Protein AF-A0A060PKI6-F1 (afdb_monomer_lite)

Sequence (359 aa):
MKYLYRSRLDTNRFFNRCVFRDRNDLFSDSFHSLATAQETLTFDESFLDKSFKSTIETPFKEIWRAAPEEYCADVLPTRIPTYFGSYESYLDELERTLERVLLRMDPAKKYLMAHSSGSDSRIISGTMARLKRQGKMSFDNVLFHCWCTFEADSFRQIMATNGWTNLSFVDDSQPDVYNIGRLDIPCEGWNPYTYQMDFWGDLDPREYVLVSGAQETYSVPYERWVYASSFFNTRGESIHRMANVFQDVFFPFLTHDMLNITMSMPREWKNIKDSRIGRDKVRTDLVERLGLIHIPVQAASCRFNVSPERRQTMLDAYERGKFKKNYGIQLDEDDLFKVWGGWNSCLWSFAVTVYEPLM

Organism: NCBI:txid758793

Radius of gyration: 21.07 Å; chains: 1; bounding box: 47×44×57 Å

Secondary structure (DSSP, 8-state):
-EEEE--S--TTTB-----EEETT-EEES-HHHHHHT-S---B-GGGGSTT---SSB-SBTTEEEPPHHHHHTTTS-SSPPPP-S-HHHHHHHHHHHHHHHHTTS-TTS-EEEE--SSHHHHHHHHHHHHHHHTTS---TTEEEEE--GGGHHHHHHHHHHHT---EEE--TTSTTTT--S-SSS---SS--GGGG--TTTTS-GGG-EEEE----TTTS-HHHHTT-HHHHTHHHHHHHHHHHHSSEEE-GGGBHHHHHHHHHS-GGGTT-EETTTTEEHHHHHHHHHTT-TTSPPP---------HHHHHHHHHHHHTSHHHHHH-PPP-HHHHTT-TTSHHHHHHHHIIIIIHHH-

pLDDT: mean 87.86, std 10.76, range [49.94, 98.56]

Foldseek 3Di:
DAEQEDFPPDCQFFPQFWWKAFPVRYIYLFQQSVLLPDPDWDADCLLVDQPDDDLWDFRTPGMTTDQCCSPPVVLDDPDFAADDDDPVVLLVLLLVLLLVLVLPDDPVAAAEEAAFLDLQNLLNLLSQLVCCVVVNDPCPSYAYEYLEPQRVVLVVVSCVLSVHDRYYYQYLPDACQQVFLDQADALGTQFFSCLSGPSVGPDQQQRHAYEYRDDDLLADAPVCVSSPSVCSPHPSSSQSSSSVRHVHYDHSCRTSSNCSSSNSYDPVQGPCADPLARGGPSSLVSSVVSVSSPRHRGDDDGNNNHDPVSLVVLVVLQCPFPVCVVPVDDAPSVCSVPVRGGSSSSVSSCRRRRVRVSD

Structure (mmCIF, N/CA/C/O backbone):
data_AF-A0A060PKI6-F1
#
_entry.id   AF-A0A060PKI6-F1
#
loop_
_atom_site.group_PDB
_atom_site.id
_atom_site.type_symbol
_atom_site.label_atom_id
_atom_site.label_alt_id
_atom_site.label_comp_id
_atom_site.label_asym_id
_atom_site.label_entity_id
_atom_site.label_seq_id
_atom_site.pdbx_PDB_ins_code
_atom_site.Cartn_x
_atom_site.Cartn_y
_atom_site.Cartn_z
_atom_site.occupancy
_atom_site.B_iso_or_equiv
_atom_site.auth_seq_id
_atom_site.auth_comp_id
_atom_site.auth_asym_id
_atom_site.auth_atom_id
_atom_site.pdbx_PDB_model_num
ATOM 1 N N . MET A 1 1 ? -15.390 12.064 -19.566 1.00 78.00 1 MET A N 1
ATOM 2 C CA . MET A 1 1 ? -14.109 11.408 -19.232 1.00 78.00 1 MET A CA 1
ATOM 3 C C . MET A 1 1 ? -14.137 9.972 -19.742 1.00 78.00 1 MET A C 1
ATOM 5 O O . MET A 1 1 ? -15.052 9.244 -19.369 1.00 78.00 1 MET A O 1
ATOM 9 N N . LYS A 1 2 ? -13.217 9.587 -20.637 1.00 87.88 2 LYS A N 1
ATOM 10 C CA . LYS A 1 2 ? -13.160 8.237 -21.228 1.00 87.88 2 LYS A CA 1
ATOM 11 C C . LYS A 1 2 ? -12.206 7.366 -20.406 1.00 87.88 2 LYS A C 1
ATOM 13 O O . LYS A 1 2 ? -11.095 7.794 -20.121 1.00 87.88 2 LYS A O 1
ATOM 18 N N . TYR A 1 3 ? -12.641 6.170 -20.021 1.00 88.25 3 TYR A N 1
ATOM 19 C CA . TYR A 1 3 ? -11.831 5.222 -19.251 1.00 88.25 3 TYR A CA 1
ATOM 20 C C . TYR A 1 3 ? -11.626 3.929 -20.024 1.00 88.25 3 TYR A C 1
ATOM 22 O O . TYR A 1 3 ? -12.587 3.388 -20.571 1.00 88.25 3 TYR A O 1
ATOM 30 N N . LEU A 1 4 ? -10.390 3.438 -20.026 1.00 89.31 4 LEU A N 1
ATOM 31 C CA . LEU A 1 4 ? -10.029 2.131 -20.560 1.00 89.31 4 LEU A CA 1
ATOM 32 C C . LEU A 1 4 ? -10.266 1.034 -19.525 1.00 89.31 4 LEU A C 1
ATOM 34 O O . LEU A 1 4 ? -10.975 0.067 -19.786 1.00 89.31 4 LEU A O 1
ATOM 38 N N . TYR A 1 5 ? -9.686 1.212 -18.340 1.00 85.19 5 TYR A N 1
ATOM 39 C CA . TYR A 1 5 ? -9.791 0.273 -17.236 1.00 85.19 5 TYR A CA 1
ATOM 40 C C . TYR A 1 5 ? -10.061 1.028 -15.941 1.00 85.19 5 TYR A C 1
ATOM 42 O O . TYR A 1 5 ? -9.346 1.966 -15.590 1.00 85.19 5 TYR A O 1
ATOM 50 N N . ARG A 1 6 ? -11.090 0.593 -15.218 1.00 82.12 6 ARG A N 1
ATOM 51 C CA . ARG A 1 6 ? -11.313 0.972 -13.825 1.00 82.12 6 ARG A CA 1
ATOM 52 C C . ARG A 1 6 ? -11.202 -0.282 -12.993 1.00 82.12 6 ARG A C 1
ATOM 54 O O . ARG A 1 6 ? -11.871 -1.277 -13.283 1.00 82.12 6 ARG A O 1
ATOM 61 N N . SER A 1 7 ? -10.364 -0.223 -11.971 1.00 73.25 7 SER A N 1
ATOM 62 C CA . SER A 1 7 ? -10.317 -1.274 -10.971 1.00 73.25 7 SER A CA 1
ATOM 63 C C . SER A 1 7 ? -11.699 -1.425 -10.336 1.00 73.25 7 SER A C 1
ATOM 65 O O . SER A 1 7 ? -12.494 -0.485 -10.290 1.00 73.25 7 SER A O 1
ATOM 67 N N . ARG A 1 8 ? -12.005 -2.622 -9.829 1.00 69.06 8 ARG A N 1
ATOM 68 C CA . ARG A 1 8 ? -13.285 -2.900 -9.147 1.00 69.06 8 ARG A CA 1
ATOM 69 C C . ARG A 1 8 ? -13.476 -2.087 -7.861 1.00 69.06 8 ARG A C 1
ATOM 71 O O . ARG A 1 8 ? -14.535 -2.151 -7.245 1.00 69.06 8 ARG A O 1
ATOM 78 N N . LEU A 1 9 ? -12.454 -1.329 -7.475 1.00 65.19 9 LEU A N 1
ATOM 79 C CA . LEU A 1 9 ? -12.469 -0.383 -6.381 1.00 65.19 9 LEU A CA 1
ATOM 80 C C . LEU A 1 9 ? -13.508 0.699 -6.642 1.00 65.19 9 LEU A C 1
ATOM 82 O O . LEU A 1 9 ? -13.372 1.534 -7.535 1.00 65.19 9 LEU A O 1
ATOM 86 N N . ASP A 1 10 ? -14.555 0.681 -5.825 1.00 54.72 10 ASP A N 1
ATOM 87 C CA . ASP A 1 10 ? -15.590 1.699 -5.845 1.00 54.72 10 ASP A CA 1
ATOM 88 C C . ASP A 1 10 ? -15.005 3.026 -5.339 1.00 54.72 10 ASP A C 1
ATOM 90 O O . ASP A 1 10 ? -14.937 3.282 -4.133 1.00 54.72 10 ASP A O 1
ATOM 94 N N . THR A 1 11 ? -14.583 3.889 -6.267 1.00 55.38 11 THR A N 1
ATOM 95 C CA . THR A 1 11 ? -14.067 5.235 -5.964 1.00 55.38 11 THR A CA 1
ATOM 96 C C . THR A 1 11 ? -15.100 6.108 -5.241 1.00 55.38 11 THR A C 1
ATOM 98 O O . THR A 1 11 ? -14.756 7.130 -4.642 1.00 55.38 11 THR A O 1
ATOM 101 N N . ASN A 1 12 ? -16.377 5.704 -5.253 1.00 52.12 12 ASN A N 1
ATOM 102 C CA . ASN A 1 12 ? -17.427 6.355 -4.475 1.00 52.12 12 ASN A CA 1
ATOM 103 C C . ASN A 1 12 ? -17.330 6.030 -2.975 1.00 52.12 12 ASN A C 1
ATOM 105 O O . ASN A 1 12 ? -17.892 6.761 -2.164 1.00 52.12 12 ASN A O 1
ATOM 109 N N . ARG A 1 13 ? -16.631 4.956 -2.577 1.00 54.53 13 ARG A N 1
ATOM 110 C CA . ARG A 1 13 ? -16.485 4.531 -1.168 1.00 54.53 13 ARG A CA 1
ATOM 111 C C . ARG A 1 13 ? -15.163 4.963 -0.540 1.00 54.53 13 ARG A C 1
ATOM 113 O O . ARG A 1 13 ? -15.111 5.187 0.672 1.00 54.53 13 ARG A O 1
ATOM 120 N N . PHE A 1 14 ? -14.105 5.079 -1.334 1.00 65.31 14 PHE A N 1
ATOM 121 C CA . PHE A 1 14 ? -12.798 5.562 -0.893 1.00 65.31 14 PHE A CA 1
ATOM 122 C C . PHE A 1 14 ? -12.042 6.220 -2.043 1.00 65.31 14 PHE A C 1
ATOM 124 O O . PHE A 1 14 ? -12.299 5.977 -3.218 1.00 65.31 14 PHE A O 1
ATOM 131 N N . PHE A 1 15 ? -11.090 7.071 -1.686 1.00 63.12 15 PHE A N 1
ATOM 132 C CA . PHE A 1 15 ? -10.321 7.846 -2.646 1.00 63.12 15 PHE A CA 1
ATOM 133 C C . PHE A 1 15 ? -9.334 6.960 -3.435 1.00 63.12 15 PHE A C 1
ATOM 135 O O . PHE A 1 15 ? -8.415 6.397 -2.832 1.00 63.12 15 PHE A O 1
ATOM 142 N N . ASN A 1 16 ? -9.539 6.850 -4.757 1.00 59.09 16 ASN A N 1
ATOM 143 C CA . ASN A 1 16 ? -8.651 6.200 -5.736 1.00 59.09 16 ASN A CA 1
ATOM 144 C C . ASN A 1 16 ? -7.444 7.110 -6.031 1.00 59.09 16 ASN A C 1
ATOM 146 O O . ASN A 1 16 ? -7.595 8.326 -6.059 1.00 59.09 16 ASN A O 1
ATOM 150 N N . ARG A 1 17 ? -6.241 6.531 -6.134 1.00 65.44 17 ARG A N 1
ATOM 151 C CA . ARG A 1 17 ? -4.966 7.245 -5.927 1.00 65.44 17 ARG A CA 1
ATOM 152 C C . ARG A 1 17 ? -3.960 7.097 -7.040 1.00 65.44 17 ARG A C 1
ATOM 154 O O . ARG A 1 17 ? -2.944 7.779 -6.999 1.00 65.44 17 ARG A O 1
ATOM 161 N N . CYS A 1 18 ? -4.184 6.201 -7.987 1.00 77.81 18 CYS A N 1
ATOM 162 C CA . CYS A 1 18 ? -3.281 6.084 -9.111 1.00 77.81 18 CYS A CA 1
ATOM 163 C C . CYS A 1 18 ? -4.088 5.874 -10.375 1.00 77.81 18 CYS A C 1
ATOM 165 O O . CYS A 1 18 ? -4.529 4.770 -10.678 1.00 77.81 18 CYS A O 1
ATOM 167 N N . VAL A 1 19 ? -4.287 6.975 -11.088 1.00 84.44 19 VAL A N 1
ATOM 168 C CA . VAL A 1 19 ? -4.898 6.965 -12.405 1.00 84.44 19 VAL A CA 1
ATOM 169 C C . VAL A 1 19 ? -3.851 7.461 -13.383 1.00 84.44 19 VAL A C 1
ATOM 171 O O . VAL A 1 19 ? -3.225 8.502 -13.178 1.00 84.44 19 VAL A O 1
ATOM 174 N N . PHE A 1 20 ? -3.656 6.697 -14.440 1.00 89.06 20 PHE A N 1
ATOM 175 C CA . PHE A 1 20 ? -2.821 7.050 -15.571 1.00 89.06 20 PHE A CA 1
ATOM 176 C C . PHE A 1 20 ? -3.685 7.666 -16.658 1.00 89.06 20 PHE A C 1
ATOM 178 O O . PHE A 1 20 ? -4.855 7.305 -16.801 1.00 89.06 20 PHE A O 1
ATOM 185 N N . ARG A 1 21 ? -3.097 8.561 -17.442 1.00 93.00 21 ARG A N 1
ATOM 186 C CA . ARG A 1 21 ? -3.680 9.058 -18.681 1.00 93.00 21 ARG A CA 1
ATOM 187 C C . ARG A 1 21 ? -2.663 9.048 -19.807 1.00 93.00 21 ARG A C 1
ATOM 189 O O . ARG A 1 21 ? -1.459 9.105 -19.555 1.00 93.00 21 ARG A O 1
ATOM 196 N N . ASP A 1 22 ? -3.166 8.944 -21.027 1.00 94.31 22 ASP A N 1
ATOM 197 C CA . ASP A 1 22 ? -2.360 8.981 -22.241 1.00 94.31 22 ASP A CA 1
ATOM 198 C C . ASP A 1 22 ? -2.529 10.295 -23.022 1.00 94.31 22 ASP A C 1
ATOM 200 O O . ASP A 1 22 ? -3.275 11.198 -22.631 1.00 94.31 22 ASP A O 1
ATOM 204 N N . ARG A 1 23 ? -1.858 10.380 -24.177 1.00 91.75 23 ARG A N 1
ATOM 205 C CA . ARG A 1 23 ? -1.939 11.515 -25.119 1.00 91.75 23 ARG A CA 1
ATOM 206 C C . ARG A 1 23 ? -3.317 11.778 -25.712 1.00 91.75 23 ARG A C 1
ATOM 208 O O . ARG A 1 23 ? -3.524 12.862 -26.249 1.00 91.75 23 ARG A O 1
ATOM 215 N N . ASN A 1 24 ? -4.238 10.830 -25.606 1.00 91.25 24 ASN A N 1
ATOM 216 C CA . ASN A 1 24 ? -5.598 10.931 -26.122 1.00 91.25 24 ASN A CA 1
ATOM 217 C C . ASN A 1 24 ? -6.625 11.177 -25.002 1.00 91.25 24 ASN A C 1
ATOM 219 O O . ASN A 1 24 ? -7.824 10.983 -25.224 1.00 91.25 24 ASN A O 1
ATOM 223 N N . ASP A 1 25 ? -6.166 11.564 -23.805 1.00 91.25 25 ASP A N 1
ATOM 224 C CA . ASP A 1 25 ? -6.983 11.738 -22.599 1.00 91.25 25 ASP A CA 1
ATOM 225 C C . ASP A 1 25 ? -7.808 10.483 -22.245 1.00 91.25 25 ASP A C 1
ATOM 227 O O . ASP A 1 25 ? -8.942 10.558 -21.748 1.00 91.25 25 ASP A O 1
ATOM 231 N N . LEU A 1 26 ? -7.248 9.299 -22.507 1.00 93.50 26 LEU A N 1
ATOM 232 C CA . LEU A 1 26 ? -7.786 8.026 -22.046 1.00 93.50 26 LEU A CA 1
ATOM 233 C C . LEU A 1 26 ? -7.219 7.698 -20.665 1.00 93.50 26 LEU A C 1
ATOM 235 O O . LEU A 1 26 ? -6.008 7.613 -20.488 1.00 93.50 26 LEU A O 1
ATOM 239 N N . PHE A 1 27 ? -8.104 7.473 -19.694 1.00 91.75 27 PHE A N 1
ATOM 240 C CA . PHE A 1 27 ? -7.730 7.216 -18.302 1.00 91.75 27 PHE A CA 1
ATOM 241 C C . PHE A 1 27 ? -7.743 5.718 -17.966 1.00 91.75 27 PHE A C 1
ATOM 243 O O . PHE A 1 27 ? -8.570 4.961 -18.485 1.00 91.75 27 PHE A O 1
ATOM 250 N N . SER A 1 28 ? -6.865 5.285 -17.061 1.00 89.94 28 SER A N 1
ATOM 251 C CA . SER A 1 28 ? -6.775 3.893 -16.607 1.00 89.94 28 SER A CA 1
ATOM 252 C C . SER A 1 28 ? -6.232 3.776 -15.183 1.00 89.94 28 SER A C 1
ATOM 254 O O . SER A 1 28 ? -5.264 4.444 -14.838 1.00 89.94 28 SER A O 1
ATOM 256 N N . ASP A 1 29 ? -6.784 2.859 -14.390 1.00 85.38 29 ASP A N 1
ATOM 257 C CA . ASP A 1 29 ? -6.243 2.476 -13.070 1.00 85.38 29 ASP A CA 1
ATOM 258 C C . ASP A 1 29 ? -5.068 1.469 -13.171 1.00 85.38 29 ASP A C 1
ATOM 260 O O . ASP A 1 29 ? -4.484 1.077 -12.164 1.00 85.38 29 ASP A O 1
ATOM 264 N N . SER A 1 30 ? -4.748 0.994 -14.382 1.00 86.44 30 SER A N 1
ATOM 265 C CA . SER A 1 30 ? -3.631 0.080 -14.675 1.00 86.44 30 SER A CA 1
ATOM 266 C C . SER A 1 30 ? -2.729 0.705 -15.732 1.00 86.44 30 SER A C 1
ATOM 268 O O . SER A 1 30 ? -3.195 1.057 -16.825 1.00 86.44 30 SER A O 1
ATOM 270 N N . PHE A 1 31 ? -1.441 0.819 -15.410 1.00 89.12 31 PHE A N 1
ATOM 271 C CA . PHE A 1 31 ? -0.423 1.327 -16.322 1.00 89.12 31 PHE A CA 1
ATOM 272 C C . PHE A 1 31 ? -0.271 0.388 -17.516 1.00 89.12 31 PHE A C 1
ATOM 274 O O . PHE A 1 31 ? -0.315 0.827 -18.662 1.00 89.12 31 PHE A O 1
ATOM 281 N N . HIS A 1 32 ? -0.156 -0.913 -17.254 1.00 89.25 32 HIS A N 1
ATOM 282 C CA . HIS A 1 32 ? 0.061 -1.939 -18.264 1.00 89.25 32 HIS A CA 1
ATOM 283 C C . HIS A 1 32 ? -1.105 -2.025 -19.256 1.00 89.25 32 HIS A C 1
ATOM 285 O O . HIS A 1 32 ? -0.883 -2.124 -20.463 1.00 89.25 32 HIS A O 1
ATOM 291 N N . SER A 1 33 ? -2.349 -1.907 -18.770 1.00 90.06 33 SER A N 1
ATOM 292 C CA . SER A 1 33 ? -3.534 -1.865 -19.641 1.00 90.06 33 SER A CA 1
ATOM 293 C C . SER A 1 33 ? -3.494 -0.661 -20.582 1.00 90.06 33 SER A C 1
ATOM 295 O O . SER A 1 33 ? -3.776 -0.795 -21.770 1.00 90.06 33 SER A O 1
ATOM 297 N N . LEU A 1 34 ? -3.113 0.512 -20.063 1.00 92.81 34 LEU A N 1
ATOM 298 C CA . LEU A 1 34 ? -3.015 1.731 -20.862 1.00 92.81 34 LEU A CA 1
ATOM 299 C C . LEU A 1 34 ? -1.856 1.673 -21.860 1.00 92.81 34 LEU A C 1
ATOM 301 O O . LEU A 1 34 ? -2.033 2.093 -23.000 1.00 92.81 34 LEU A O 1
ATOM 305 N N . ALA A 1 35 ? -0.717 1.106 -21.455 1.00 93.69 35 ALA A N 1
ATOM 306 C CA . ALA A 1 35 ? 0.449 0.894 -22.306 1.00 93.69 35 ALA A CA 1
ATOM 307 C C . ALA A 1 35 ? 0.156 -0.063 -23.463 1.00 93.69 35 ALA A C 1
ATOM 309 O O . ALA A 1 35 ? 0.463 0.259 -24.605 1.00 93.69 35 ALA A O 1
ATOM 310 N N . THR A 1 36 ? -0.538 -1.171 -23.198 1.00 92.88 36 THR A N 1
ATOM 311 C CA . THR A 1 36 ? -0.970 -2.127 -24.235 1.00 92.88 36 THR A CA 1
ATOM 312 C C . THR A 1 36 ? -1.887 -1.482 -25.281 1.00 92.88 36 THR A C 1
ATOM 314 O O . THR A 1 36 ? -1.921 -1.914 -26.430 1.00 92.88 36 THR A O 1
ATOM 317 N N . ALA A 1 37 ? -2.645 -0.452 -24.896 1.00 93.69 37 ALA A N 1
ATOM 318 C CA . ALA A 1 37 ? -3.544 0.261 -25.799 1.00 93.69 37 ALA A CA 1
ATOM 319 C C . ALA A 1 37 ? -2.848 1.338 -26.651 1.00 93.69 37 ALA A C 1
ATOM 321 O O . ALA A 1 37 ? -3.495 1.903 -27.534 1.00 93.69 37 ALA A O 1
ATOM 322 N N . GLN A 1 38 ? -1.572 1.650 -26.398 1.00 94.12 38 GLN A N 1
ATOM 323 C CA . GLN A 1 38 ? -0.845 2.646 -27.184 1.00 94.12 38 GLN A CA 1
ATOM 324 C C . GLN A 1 38 ? -0.365 2.051 -28.511 1.00 94.12 38 GLN A C 1
ATOM 326 O O . GLN A 1 38 ? 0.200 0.962 -28.553 1.00 94.12 38 GLN A O 1
ATOM 331 N N . GLU A 1 39 ? -0.517 2.806 -29.600 1.00 92.00 39 GLU A N 1
ATOM 332 C CA . GLU A 1 39 ? 0.040 2.431 -30.910 1.00 92.00 39 GLU A CA 1
ATOM 333 C C . GLU A 1 39 ? 1.573 2.499 -30.932 1.00 92.00 39 GLU A C 1
ATOM 335 O O . GLU A 1 39 ? 2.233 1.854 -31.743 1.00 92.00 39 GLU A O 1
ATOM 340 N N . THR A 1 40 ? 2.158 3.331 -30.072 1.00 93.38 40 THR A N 1
ATOM 341 C CA . THR A 1 40 ? 3.604 3.510 -29.948 1.00 93.38 40 THR A CA 1
ATOM 342 C C . THR A 1 40 ? 3.946 3.752 -28.488 1.00 93.38 40 THR A C 1
ATOM 344 O O . THR A 1 40 ? 3.277 4.538 -27.824 1.00 93.38 40 THR A O 1
ATOM 347 N N . LEU A 1 41 ? 5.006 3.108 -28.005 1.00 95.62 41 LEU A N 1
ATOM 348 C CA . LEU A 1 41 ? 5.570 3.333 -26.680 1.00 95.62 41 LEU A CA 1
ATOM 349 C C . LEU A 1 41 ? 7.033 3.742 -26.818 1.00 95.62 41 LEU A C 1
ATOM 351 O O . LEU A 1 41 ? 7.836 3.046 -27.441 1.00 95.62 41 LEU A O 1
ATOM 355 N N . THR A 1 42 ? 7.382 4.870 -26.211 1.00 96.06 42 THR A N 1
ATOM 356 C CA . THR A 1 42 ? 8.738 5.409 -26.202 1.00 96.06 42 THR A CA 1
ATOM 357 C C . THR A 1 42 ? 9.246 5.422 -24.775 1.00 96.06 42 THR A C 1
ATOM 359 O O . THR A 1 42 ? 8.748 6.185 -23.946 1.00 96.06 42 THR A O 1
ATOM 362 N N . PHE A 1 43 ? 10.255 4.602 -24.481 1.00 96.25 43 PHE A N 1
ATOM 363 C CA . PHE A 1 43 ? 10.885 4.610 -23.165 1.00 96.25 43 PHE A CA 1
ATOM 364 C C . PHE A 1 43 ? 11.523 5.976 -22.869 1.00 96.25 43 PHE A C 1
ATOM 366 O O . PHE A 1 43 ? 12.179 6.578 -23.727 1.00 96.25 43 PHE A O 1
ATOM 373 N N . ASP A 1 44 ? 11.315 6.473 -21.655 1.00 95.12 44 ASP A N 1
ATOM 374 C CA . ASP A 1 44 ? 11.974 7.667 -21.151 1.00 95.12 44 ASP A CA 1
ATOM 375 C C . ASP A 1 44 ? 13.286 7.309 -20.447 1.00 95.12 44 ASP A C 1
ATOM 377 O O . ASP A 1 44 ? 13.310 6.865 -19.300 1.00 95.12 44 ASP A O 1
ATOM 381 N N . GLU A 1 45 ? 14.401 7.532 -21.143 1.00 95.38 45 GLU A N 1
ATOM 382 C CA . GLU A 1 45 ? 15.747 7.237 -20.641 1.00 95.38 45 GLU A CA 1
ATOM 383 C C . GLU A 1 45 ? 16.130 8.046 -19.394 1.00 95.38 45 GLU A C 1
ATOM 385 O O . GLU A 1 45 ? 17.093 7.685 -18.719 1.00 95.38 45 GLU A O 1
ATOM 390 N N . SER A 1 46 ? 15.366 9.082 -19.023 1.00 93.38 46 SER A N 1
ATOM 391 C CA . SER A 1 46 ? 15.535 9.772 -17.738 1.00 93.38 46 SER A CA 1
ATOM 392 C C . SER A 1 46 ? 15.463 8.804 -16.544 1.00 93.38 46 SER A C 1
ATOM 394 O O . SER A 1 46 ? 16.203 8.966 -15.575 1.00 93.38 46 SER A O 1
ATOM 396 N N . PHE A 1 47 ? 14.670 7.730 -16.643 1.00 92.94 47 PHE A N 1
ATOM 397 C CA . PHE A 1 47 ? 14.555 6.692 -15.611 1.00 92.94 47 PHE A CA 1
ATOM 398 C C . PHE A 1 47 ? 15.830 5.850 -15.443 1.00 92.94 47 PHE A C 1
ATOM 400 O O . PHE A 1 47 ? 15.989 5.165 -14.428 1.00 92.94 47 PHE A O 1
ATOM 407 N N . LEU A 1 48 ? 16.765 5.914 -16.398 1.00 93.56 48 LEU A N 1
ATOM 408 C CA . LEU A 1 48 ? 18.074 5.274 -16.271 1.00 93.56 48 LEU A CA 1
ATOM 409 C C . LEU A 1 48 ? 19.034 6.056 -15.364 1.00 93.56 48 LEU A C 1
ATOM 411 O O . LEU A 1 48 ? 20.028 5.500 -14.894 1.00 93.56 48 LEU A O 1
ATOM 415 N N . ASP A 1 49 ? 18.743 7.325 -15.081 1.00 91.25 49 ASP A N 1
ATOM 416 C CA . ASP A 1 49 ? 19.494 8.112 -14.113 1.00 91.25 49 ASP A CA 1
ATOM 417 C C . ASP A 1 49 ? 19.013 7.793 -12.689 1.00 91.25 49 ASP A C 1
ATOM 419 O O . ASP A 1 49 ? 17.880 8.078 -12.302 1.00 91.25 49 ASP A O 1
ATOM 423 N N . LYS A 1 50 ? 19.906 7.238 -11.861 1.00 88.00 50 LYS A N 1
ATOM 424 C CA . LYS A 1 50 ? 19.629 6.923 -10.447 1.00 88.00 50 LYS A CA 1
ATOM 425 C C . LYS A 1 50 ? 19.247 8.154 -9.613 1.00 88.00 50 LYS A C 1
ATOM 427 O O . LYS A 1 50 ? 18.697 7.999 -8.522 1.00 88.00 50 LYS A O 1
ATOM 432 N N . SER A 1 51 ? 19.578 9.359 -10.077 1.00 86.31 51 SER A N 1
ATOM 433 C CA . SER A 1 51 ? 19.248 10.624 -9.419 1.00 86.31 51 SER A CA 1
ATOM 434 C C . SER A 1 51 ? 17.898 11.208 -9.849 1.00 86.31 51 SER A C 1
ATOM 436 O O . SER A 1 51 ? 17.396 12.123 -9.186 1.00 86.31 51 SER A O 1
ATOM 438 N N . PHE A 1 52 ? 17.292 10.663 -10.909 1.00 82.88 52 PHE A N 1
ATOM 439 C CA . PHE A 1 52 ? 16.020 11.134 -11.434 1.00 82.88 52 PHE A CA 1
ATOM 440 C C . PHE A 1 52 ? 14.887 10.940 -10.423 1.00 82.88 52 PHE A C 1
ATOM 442 O O . PHE A 1 52 ? 14.756 9.907 -9.761 1.00 82.88 52 PHE A O 1
ATOM 449 N N . LYS A 1 53 ? 14.046 11.968 -10.302 1.00 73.00 53 LYS A N 1
ATOM 450 C CA . LYS A 1 53 ? 12.865 11.978 -9.438 1.00 73.00 53 LYS A CA 1
ATOM 451 C C . LYS A 1 53 ? 11.678 12.484 -10.244 1.00 73.00 53 LYS A C 1
ATOM 453 O O . LYS A 1 53 ? 11.509 13.690 -10.380 1.00 73.00 53 LYS A O 1
ATOM 458 N N . SER A 1 54 ? 10.862 11.560 -10.737 1.00 69.00 54 SER A N 1
ATOM 459 C CA . SER A 1 54 ? 9.571 11.880 -11.348 1.00 69.00 54 SER A CA 1
ATOM 460 C C . SER A 1 54 ? 8.477 11.991 -10.284 1.00 69.00 54 SER A C 1
ATOM 462 O O . SER A 1 54 ? 8.428 11.206 -9.326 1.00 69.00 54 SER A O 1
ATOM 464 N N . THR A 1 55 ? 7.576 12.953 -10.470 1.00 67.69 55 THR A N 1
ATOM 465 C CA . THR A 1 55 ? 6.323 13.040 -9.707 1.00 67.69 55 THR A CA 1
ATOM 466 C C . THR A 1 55 ? 5.113 12.657 -10.548 1.00 67.69 55 THR A C 1
ATOM 468 O O . THR A 1 55 ? 4.168 12.098 -9.993 1.00 67.69 55 THR A O 1
ATOM 471 N N . ILE A 1 56 ? 5.147 12.904 -11.858 1.00 76.69 56 ILE A N 1
ATOM 472 C CA . ILE A 1 56 ? 4.014 12.697 -12.772 1.00 76.69 56 ILE A CA 1
ATOM 473 C C . ILE A 1 56 ? 4.371 11.795 -13.953 1.00 76.69 56 ILE A C 1
ATOM 475 O O . ILE A 1 56 ? 3.504 11.117 -14.502 1.00 76.69 56 ILE A O 1
ATOM 479 N N . GLU A 1 57 ? 5.642 11.764 -14.331 1.00 85.56 57 GLU A N 1
ATOM 480 C CA . GLU A 1 57 ? 6.153 11.027 -15.471 1.00 85.56 57 GLU A CA 1
ATOM 481 C C . GLU A 1 57 ? 6.153 9.521 -15.190 1.00 85.56 57 GLU A C 1
ATOM 483 O O . GLU A 1 57 ? 6.342 9.068 -14.054 1.00 85.56 57 GLU A O 1
ATOM 488 N N . THR A 1 58 ? 5.971 8.731 -16.241 1.00 90.44 58 THR A N 1
ATOM 489 C CA . THR A 1 58 ? 6.091 7.271 -16.193 1.00 90.44 58 THR A CA 1
ATOM 490 C C . THR A 1 58 ? 7.185 6.812 -17.159 1.00 90.44 58 THR A C 1
ATOM 492 O O . THR A 1 58 ? 7.644 7.616 -17.970 1.00 90.44 58 THR A O 1
ATOM 495 N N . PRO A 1 59 ? 7.607 5.535 -17.116 1.00 91.94 59 PRO A N 1
ATOM 496 C CA . PRO A 1 59 ? 8.646 5.029 -18.013 1.00 91.94 59 PRO A CA 1
ATOM 497 C C . PRO A 1 59 ? 8.352 5.157 -19.507 1.00 91.94 59 PRO A C 1
ATOM 499 O O . PRO A 1 59 ? 9.282 5.046 -20.297 1.00 91.94 59 PRO A O 1
ATOM 502 N N . PHE A 1 60 ? 7.095 5.364 -19.912 1.00 95.06 60 PHE A N 1
ATOM 503 C CA . PHE A 1 60 ? 6.745 5.635 -21.305 1.00 95.06 60 PHE A CA 1
ATOM 504 C C . PHE A 1 60 ? 6.275 7.079 -21.464 1.00 95.06 60 PHE A C 1
ATOM 506 O O . PHE A 1 60 ? 5.376 7.527 -20.757 1.00 95.06 60 PHE A O 1
ATOM 513 N N . LYS A 1 61 ? 6.842 7.801 -22.438 1.00 94.81 61 LYS A N 1
ATOM 514 C CA . LYS A 1 61 ? 6.566 9.231 -22.696 1.00 94.81 61 LYS A CA 1
ATOM 515 C C . LYS A 1 61 ? 5.127 9.510 -23.131 1.00 94.81 61 LYS A C 1
ATOM 517 O O . LYS A 1 61 ? 4.720 10.664 -23.271 1.00 94.81 61 LYS A O 1
ATOM 522 N N . GLU A 1 62 ? 4.388 8.474 -23.487 1.00 95.62 62 GLU A N 1
ATOM 523 C CA . GLU A 1 62 ? 2.994 8.529 -23.909 1.00 95.62 62 GLU A CA 1
ATOM 524 C C . GLU A 1 62 ? 2.027 8.495 -22.730 1.00 95.62 62 GLU A C 1
ATOM 526 O O . GLU A 1 62 ? 0.865 8.842 -22.913 1.00 95.62 62 GLU A O 1
ATOM 531 N N . ILE A 1 63 ? 2.498 8.101 -21.544 1.00 94.06 63 ILE A N 1
ATOM 532 C CA . ILE A 1 63 ? 1.670 7.877 -20.365 1.00 94.06 63 ILE A CA 1
ATOM 533 C C . ILE A 1 63 ? 2.195 8.718 -19.210 1.00 94.06 63 ILE A C 1
ATOM 535 O O . ILE A 1 63 ? 3.394 8.795 -18.941 1.00 94.06 63 ILE A O 1
ATOM 539 N N . TRP A 1 64 ? 1.285 9.333 -18.477 1.00 90.94 64 TRP A N 1
ATOM 540 C CA . TRP A 1 64 ? 1.619 10.041 -17.254 1.00 90.94 64 TRP A CA 1
ATOM 541 C C . TRP A 1 64 ? 0.522 9.864 -16.220 1.00 90.94 64 TRP A C 1
ATOM 543 O O . TRP A 1 64 ? -0.578 9.383 -16.497 1.00 90.94 64 TRP A O 1
ATOM 553 N N . ARG A 1 65 ? 0.839 10.216 -14.983 1.00 86.44 65 ARG A N 1
ATOM 554 C CA . ARG A 1 65 ? -0.125 10.198 -13.890 1.00 86.44 65 ARG A CA 1
ATOM 555 C C . ARG A 1 65 ? -1.090 11.360 -14.074 1.00 86.44 65 ARG A C 1
ATOM 557 O O . ARG A 1 65 ? -0.669 12.500 -14.266 1.00 86.44 65 ARG A O 1
ATOM 564 N N . ALA A 1 66 ? -2.380 11.067 -14.001 1.00 86.12 66 ALA A N 1
ATOM 565 C CA . ALA A 1 66 ? -3.405 12.089 -13.933 1.00 86.12 66 ALA A CA 1
ATOM 566 C C . ALA A 1 66 ? -3.347 12.774 -12.563 1.00 86.12 66 ALA A C 1
ATOM 568 O O . ALA A 1 66 ? -3.229 12.109 -11.527 1.00 86.12 66 ALA A O 1
ATOM 569 N N . ALA A 1 67 ? -3.456 14.099 -12.547 1.00 80.12 67 ALA A N 1
ATOM 570 C CA . ALA A 1 67 ? -3.652 14.822 -11.304 1.00 80.12 67 ALA A CA 1
ATOM 571 C C . ALA A 1 67 ? -5.048 14.486 -10.738 1.00 80.12 67 ALA A C 1
ATOM 573 O O . ALA A 1 67 ? -5.989 14.291 -11.514 1.00 80.12 67 ALA A O 1
ATOM 574 N N . PRO A 1 68 ? -5.225 14.386 -9.410 1.00 76.31 68 PRO A N 1
ATOM 575 C CA . PRO A 1 68 ? -6.518 14.063 -8.804 1.00 76.31 68 PRO A CA 1
ATOM 576 C C . PRO A 1 68 ? -7.682 14.932 -9.287 1.00 76.31 68 PRO A C 1
ATOM 578 O O . PRO A 1 68 ? -8.773 14.425 -9.552 1.00 76.31 68 PRO A O 1
ATOM 581 N N . GLU A 1 69 ? -7.447 16.220 -9.511 1.00 77.19 69 GLU A N 1
ATOM 582 C CA . GLU A 1 69 ? -8.446 17.158 -10.026 1.00 77.19 69 GLU A CA 1
ATOM 583 C C . GLU A 1 69 ? -8.989 16.748 -11.405 1.00 77.19 69 GLU A C 1
ATOM 585 O O . GLU A 1 69 ? -10.096 17.127 -11.768 1.00 77.19 69 GLU A O 1
ATOM 590 N N . GLU A 1 70 ? -8.253 15.945 -12.173 1.00 80.31 70 GLU A N 1
ATOM 591 C CA . GLU A 1 70 ? -8.664 15.504 -13.508 1.00 80.31 70 GLU A CA 1
ATOM 592 C C . GLU A 1 70 ? -9.696 14.369 -13.465 1.00 80.31 70 GLU A C 1
ATOM 594 O O . GLU A 1 70 ? -10.493 14.237 -14.392 1.00 80.31 70 GLU A O 1
ATOM 599 N N . TYR A 1 71 ? -9.709 13.557 -12.399 1.00 78.38 71 TYR A N 1
ATOM 600 C CA . TYR A 1 71 ? -10.547 12.353 -12.329 1.00 78.38 71 TYR A CA 1
ATOM 601 C C . TYR A 1 71 ? -11.462 12.247 -11.108 1.00 78.38 71 TYR A C 1
ATOM 603 O O . TYR A 1 71 ? -12.336 11.375 -11.072 1.00 78.38 71 TYR A O 1
ATOM 611 N N . CYS A 1 72 ? -11.293 13.112 -10.110 1.00 73.62 72 CYS A N 1
ATOM 612 C CA . CYS A 1 72 ? -12.096 13.088 -8.887 1.00 73.62 72 CYS A CA 1
ATOM 613 C C . CYS A 1 72 ? -12.394 14.483 -8.310 1.00 73.62 72 CYS A C 1
ATOM 615 O O . CYS A 1 72 ? -12.665 14.601 -7.113 1.00 73.62 72 CYS A O 1
ATOM 617 N N . ALA A 1 73 ? -12.415 15.521 -9.160 1.00 69.19 73 ALA A N 1
ATOM 618 C CA . ALA A 1 73 ? -12.765 16.896 -8.778 1.00 69.19 73 ALA A CA 1
ATOM 619 C C . ALA A 1 73 ? -14.068 17.004 -7.970 1.00 69.19 73 ALA A C 1
ATOM 621 O O . ALA A 1 73 ? -14.128 17.769 -7.015 1.00 69.19 73 ALA A O 1
ATOM 622 N N . ASP A 1 74 ? -15.091 16.220 -8.320 1.00 67.00 74 ASP A N 1
ATOM 623 C CA . ASP A 1 74 ? -16.405 16.286 -7.664 1.00 67.00 74 ASP A CA 1
ATOM 624 C C . ASP A 1 74 ? -16.423 15.643 -6.266 1.00 67.00 74 ASP A C 1
ATOM 626 O O . ASP A 1 74 ? -17.332 15.886 -5.473 1.00 67.00 74 ASP A O 1
ATOM 630 N N . VAL A 1 75 ? -15.435 14.796 -5.964 1.00 66.38 75 VAL A N 1
ATOM 631 C CA . VAL A 1 75 ? -15.362 14.014 -4.719 1.00 66.38 75 VAL A CA 1
ATOM 632 C C . VAL A 1 75 ? -14.384 14.646 -3.732 1.00 66.38 75 VAL A C 1
ATOM 634 O O . VAL A 1 75 ? -14.550 14.517 -2.518 1.00 66.38 75 VAL A O 1
ATOM 637 N N . LEU A 1 76 ? -13.362 15.337 -4.237 1.00 64.00 76 LEU A N 1
ATOM 638 C CA . LEU A 1 76 ? -12.377 16.005 -3.407 1.00 64.00 76 LEU A CA 1
ATOM 639 C C . LEU A 1 76 ? -12.848 17.406 -2.999 1.00 64.00 76 LEU A C 1
ATOM 641 O O . LEU A 1 76 ? -13.096 18.252 -3.857 1.00 64.00 76 LEU A O 1
ATOM 645 N N . PRO A 1 77 ? -12.936 17.707 -1.693 1.00 61.66 77 PRO A N 1
ATOM 646 C CA . PRO A 1 77 ? -13.301 19.043 -1.258 1.00 61.66 77 PRO A CA 1
ATOM 647 C C . PRO A 1 77 ? -12.208 20.045 -1.656 1.00 61.66 77 PRO A C 1
ATOM 649 O O . PRO A 1 77 ? -11.058 19.930 -1.236 1.00 61.66 77 PRO A O 1
ATOM 652 N N . THR A 1 78 ? -12.586 21.089 -2.398 1.00 62.56 78 THR A N 1
ATOM 653 C CA . THR A 1 78 ? -11.700 22.217 -2.759 1.00 62.56 78 THR A CA 1
ATOM 654 C C . THR A 1 78 ? -11.165 22.969 -1.539 1.00 62.56 78 THR A C 1
ATOM 656 O O . THR A 1 78 ? -10.134 23.638 -1.609 1.00 62.56 78 THR A O 1
ATOM 659 N N . ARG A 1 79 ? -11.852 22.853 -0.398 1.00 65.81 79 ARG A N 1
ATOM 660 C CA . ARG A 1 79 ? -11.406 23.341 0.903 1.00 65.81 79 ARG A CA 1
ATOM 661 C C . ARG A 1 79 ? -11.785 22.341 1.979 1.00 65.81 79 ARG A C 1
ATOM 663 O O . ARG A 1 79 ? -12.959 22.021 2.148 1.00 65.81 79 ARG A O 1
ATOM 670 N N . ILE A 1 80 ? -10.802 21.913 2.758 1.00 71.06 80 ILE A N 1
ATOM 671 C CA . ILE A 1 80 ? -11.063 21.052 3.907 1.00 71.06 80 ILE A CA 1
ATOM 672 C C . ILE A 1 80 ? -11.519 21.905 5.086 1.00 71.06 80 ILE A C 1
ATOM 674 O O . ILE A 1 80 ? -10.817 22.851 5.458 1.00 71.06 80 ILE A O 1
ATOM 678 N N . PRO A 1 81 ? -12.680 21.600 5.684 1.00 77.44 81 PRO A N 1
ATOM 679 C CA . PRO A 1 81 ? -13.091 22.257 6.912 1.00 77.44 81 PRO A CA 1
ATOM 680 C C . PRO A 1 81 ? -12.120 21.888 8.035 1.00 77.44 81 PRO A C 1
ATOM 682 O O . PRO A 1 81 ? -11.765 20.725 8.191 1.00 77.44 81 PRO A O 1
ATOM 685 N N . THR A 1 82 ? -11.702 22.866 8.835 1.00 85.75 82 THR A N 1
ATOM 686 C CA . THR A 1 82 ? -10.967 22.599 10.078 1.00 85.75 82 THR A CA 1
ATOM 687 C C . THR A 1 82 ? -11.950 22.139 11.154 1.00 85.75 82 THR A C 1
ATOM 689 O O . THR A 1 82 ? -13.049 22.680 11.258 1.00 85.75 82 THR A O 1
ATOM 692 N N . TYR A 1 83 ? -11.572 21.159 11.969 1.00 91.12 83 TYR A N 1
ATOM 693 C CA . TYR A 1 83 ? -12.342 20.743 13.138 1.00 91.12 83 TYR A CA 1
ATOM 694 C C . TYR A 1 83 ? -12.252 21.805 14.250 1.00 91.12 83 TYR A C 1
ATOM 696 O O . TYR A 1 83 ? -11.159 22.259 14.576 1.00 91.12 83 TYR A O 1
ATOM 704 N N . PHE A 1 84 ? -13.386 22.194 14.847 1.00 89.50 84 PHE A N 1
ATOM 705 C CA . PHE A 1 84 ? -13.472 23.301 15.823 1.00 89.50 84 PHE A CA 1
ATOM 706 C C . PHE A 1 84 ? -13.768 22.864 17.275 1.00 89.50 84 PHE A C 1
ATOM 708 O O . PHE A 1 84 ? -14.112 23.696 18.112 1.00 89.50 84 PHE A O 1
ATOM 715 N N . GLY A 1 85 ? -13.659 21.571 17.594 1.00 93.44 85 GLY A N 1
ATOM 716 C CA . GLY A 1 85 ? -13.835 21.052 18.958 1.00 93.44 85 GLY A CA 1
ATOM 717 C C . GLY A 1 85 ? -12.531 20.944 19.759 1.00 93.44 85 GLY A C 1
ATOM 718 O O . GLY A 1 85 ? -11.458 21.333 19.303 1.00 93.44 85 GLY A O 1
ATOM 719 N N . SER A 1 86 ? -12.615 20.374 20.964 1.00 96.69 86 SER A N 1
ATOM 720 C CA . SER A 1 86 ? -11.437 20.032 21.773 1.00 96.69 86 SER A CA 1
ATOM 721 C C . SER A 1 86 ? -10.689 18.822 21.203 1.00 96.69 86 SER A C 1
ATOM 723 O O . SER A 1 86 ? -11.270 18.018 20.470 1.00 96.69 86 SER A O 1
ATOM 725 N N . TYR A 1 87 ? -9.426 18.649 21.601 1.00 96.00 87 TYR A N 1
ATOM 726 C CA . TYR A 1 87 ? -8.619 17.484 21.229 1.00 96.00 87 TYR A CA 1
ATOM 727 C C . TYR A 1 87 ? -9.293 16.152 21.601 1.00 96.00 87 TYR A C 1
ATOM 729 O O . TYR A 1 87 ? -9.421 15.268 20.760 1.00 96.00 87 TYR A O 1
ATOM 737 N N . GLU A 1 88 ? -9.817 16.040 22.824 1.00 97.06 88 GLU A N 1
ATOM 738 C CA . GLU A 1 88 ? -10.528 14.834 23.270 1.00 97.06 88 GLU A CA 1
ATOM 739 C C . GLU A 1 88 ? -11.780 14.561 22.430 1.00 97.06 88 GLU A C 1
ATOM 741 O O . GLU A 1 88 ? -11.985 13.434 21.987 1.00 97.06 88 GLU A O 1
ATOM 746 N N . SER A 1 89 ? -12.567 15.601 22.119 1.00 97.50 89 SER A N 1
ATOM 747 C CA . SER A 1 89 ? -13.748 15.442 21.259 1.00 97.50 89 SER A CA 1
ATOM 748 C C . SER A 1 89 ? -13.383 15.003 19.837 1.00 97.50 89 SER A C 1
ATOM 750 O O . SER A 1 89 ? -14.145 14.289 19.193 1.00 97.50 89 SER A O 1
ATOM 752 N N . TYR A 1 90 ? -12.212 15.413 19.343 1.00 96.19 90 TYR A N 1
ATOM 753 C CA . TYR A 1 90 ? -11.705 14.998 18.039 1.00 96.19 90 TYR A CA 1
ATOM 754 C C . TYR A 1 90 ? -11.313 13.516 18.031 1.00 96.19 90 TYR A C 1
ATOM 756 O O . TYR A 1 90 ? -11.645 12.803 17.083 1.00 96.19 90 TYR A O 1
ATOM 764 N N . LEU A 1 91 ? -10.655 13.034 19.092 1.00 96.81 91 LEU A N 1
ATOM 765 C CA . LEU A 1 91 ? -10.364 11.608 19.254 1.00 96.81 91 LEU A CA 1
ATOM 766 C C . LEU A 1 91 ? -11.657 10.778 19.337 1.00 96.81 91 LEU A C 1
ATOM 768 O O . LEU A 1 91 ? -11.757 9.748 18.670 1.00 96.81 91 LEU A O 1
ATOM 772 N N . ASP A 1 92 ? -12.667 11.253 20.071 1.00 97.38 92 ASP A N 1
ATOM 773 C CA . ASP A 1 92 ? -13.980 10.597 20.151 1.00 97.38 92 ASP A CA 1
ATOM 774 C C . ASP A 1 92 ? -14.666 10.527 18.776 1.00 97.38 92 ASP A C 1
ATOM 776 O O . ASP A 1 92 ? -15.228 9.494 18.399 1.00 97.38 92 ASP A O 1
ATOM 780 N N . GLU A 1 93 ? -14.594 11.603 17.986 1.00 96.81 93 GLU A N 1
ATOM 781 C CA . GLU A 1 93 ? -15.173 11.642 16.642 1.00 96.81 93 GLU A CA 1
ATOM 782 C C . GLU A 1 93 ? -14.440 10.722 15.657 1.00 96.81 93 GLU A C 1
ATOM 784 O O . GLU A 1 93 ? -15.088 10.048 14.847 1.00 96.81 93 GLU A O 1
ATOM 789 N N . LEU A 1 94 ? -13.107 10.654 15.732 1.00 95.69 94 LEU A N 1
ATOM 790 C CA . LEU A 1 94 ? -12.295 9.714 14.955 1.00 95.69 94 LEU A CA 1
ATOM 791 C C . LEU A 1 94 ? -12.701 8.270 15.240 1.00 95.69 94 LEU A C 1
ATOM 793 O O . LEU A 1 94 ? -12.956 7.498 14.316 1.00 95.69 94 LEU A O 1
ATOM 797 N N . GLU A 1 95 ? -12.788 7.920 16.519 1.00 96.94 95 GLU A N 1
ATOM 798 C CA . GLU A 1 95 ? -13.188 6.595 16.972 1.00 96.94 95 GLU A CA 1
ATOM 799 C C . GLU A 1 95 ? -14.602 6.238 16.518 1.00 96.94 95 GLU A C 1
ATOM 801 O O . GLU A 1 95 ? -14.819 5.179 15.929 1.00 96.94 95 GLU A O 1
ATOM 806 N N . ARG A 1 96 ? -15.565 7.142 16.725 1.00 97.44 96 ARG A N 1
ATOM 807 C CA . ARG A 1 96 ? -16.954 6.964 16.284 1.00 97.44 96 ARG A CA 1
ATOM 808 C C . ARG A 1 96 ? -17.052 6.798 14.770 1.00 97.44 96 ARG A C 1
ATOM 810 O O . ARG A 1 96 ? -17.879 6.032 14.272 1.00 97.44 96 ARG A O 1
ATOM 817 N N . THR A 1 97 ? -16.234 7.523 14.016 1.00 96.62 97 THR A N 1
ATOM 818 C CA . THR A 1 97 ? -16.198 7.423 12.553 1.00 96.62 97 THR A CA 1
ATOM 819 C C . THR A 1 97 ? -15.610 6.094 12.104 1.00 96.62 97 THR A C 1
ATOM 821 O O . THR A 1 97 ? -16.224 5.425 11.272 1.00 96.62 97 THR A O 1
ATOM 824 N N . LEU A 1 98 ? -14.509 5.650 12.714 1.00 96.94 98 LEU A N 1
ATOM 825 C CA . LEU A 1 98 ? -13.932 4.340 12.431 1.00 96.94 98 LEU A CA 1
ATOM 826 C C . LEU A 1 98 ? -14.903 3.209 12.787 1.00 96.94 98 LEU A C 1
ATOM 828 O O . LEU A 1 98 ? -15.075 2.292 11.988 1.00 96.94 98 LEU A O 1
ATOM 832 N N . GLU A 1 99 ? -15.591 3.289 13.929 1.00 97.81 99 GLU A N 1
ATOM 833 C CA . GLU A 1 99 ? -16.627 2.320 14.301 1.00 97.81 99 GLU A CA 1
ATOM 834 C C . GLU A 1 99 ? -17.708 2.203 13.222 1.00 97.81 99 GLU A C 1
ATOM 836 O O . GLU A 1 99 ? -18.009 1.100 12.769 1.00 97.81 99 GLU A O 1
ATOM 841 N N . ARG A 1 100 ? -18.259 3.335 12.760 1.00 97.00 100 ARG A N 1
ATOM 842 C CA . ARG A 1 100 ? -19.265 3.355 11.683 1.00 97.00 100 ARG A CA 1
ATOM 843 C C . ARG A 1 100 ? -18.744 2.731 10.394 1.00 97.00 100 ARG A C 1
ATOM 845 O O . ARG A 1 100 ? -19.498 2.045 9.715 1.00 97.00 100 ARG A O 1
ATOM 852 N N . VAL A 1 101 ? -17.482 2.979 10.053 1.00 94.94 101 VAL A N 1
ATOM 853 C CA . VAL A 1 101 ? -16.847 2.427 8.853 1.00 94.94 101 VAL A CA 1
ATOM 854 C C . VAL A 1 101 ? -16.674 0.914 8.963 1.00 94.94 101 VAL A C 1
ATOM 856 O O . VAL A 1 101 ? -17.013 0.202 8.022 1.00 94.94 101 VAL A O 1
ATOM 859 N N . LEU A 1 102 ? -16.213 0.409 10.108 1.00 96.88 102 LEU A N 1
ATOM 860 C CA . LEU A 1 102 ? -16.035 -1.028 10.336 1.00 96.88 102 LEU A CA 1
ATOM 861 C C . LEU A 1 102 ? -17.367 -1.787 10.368 1.00 96.88 102 LEU A C 1
ATOM 863 O O . LEU A 1 102 ? -17.444 -2.899 9.858 1.00 96.88 102 LEU A O 1
ATOM 867 N N . LEU A 1 103 ? -18.438 -1.170 10.874 1.00 97.00 103 LEU A N 1
ATOM 868 C CA . LEU A 1 103 ? -19.785 -1.758 10.875 1.00 97.00 103 LEU A CA 1
ATOM 869 C C . LEU A 1 103 ? -20.411 -1.904 9.474 1.00 97.00 103 LEU A C 1
ATOM 871 O O . LEU A 1 103 ? -21.480 -2.493 9.349 1.00 97.00 103 LEU A O 1
ATOM 875 N N . ARG A 1 104 ? -19.768 -1.389 8.416 1.00 93.12 104 ARG A N 1
ATOM 876 C CA . ARG A 1 104 ? -20.178 -1.621 7.017 1.00 93.12 104 ARG A CA 1
ATOM 877 C C . ARG A 1 104 ? -19.633 -2.923 6.437 1.00 93.12 104 ARG A C 1
ATOM 879 O O . ARG A 1 104 ? -19.979 -3.258 5.305 1.00 93.12 104 ARG A O 1
ATOM 886 N N . MET A 1 105 ? -18.744 -3.611 7.154 1.00 94.50 105 MET A N 1
ATOM 887 C CA . MET A 1 105 ? -18.241 -4.910 6.723 1.00 94.50 105 MET A CA 1
ATOM 888 C C . MET A 1 105 ? -19.404 -5.903 6.616 1.00 94.50 105 MET A C 1
ATOM 890 O O . MET A 1 105 ? -20.320 -5.909 7.433 1.00 94.50 105 MET A O 1
ATOM 894 N N . ASP A 1 106 ? -19.368 -6.732 5.581 1.00 94.69 106 ASP A N 1
ATOM 895 C CA . ASP A 1 106 ? -20.395 -7.720 5.291 1.00 94.69 106 ASP A CA 1
ATOM 896 C C . ASP A 1 106 ? -20.095 -9.007 6.076 1.00 94.69 106 ASP A C 1
ATOM 898 O O . ASP A 1 106 ? -19.080 -9.655 5.807 1.00 94.69 106 ASP A O 1
ATOM 902 N N . PRO A 1 107 ? -20.946 -9.416 7.034 1.00 94.94 107 PRO A N 1
ATOM 903 C CA . PRO A 1 107 ? -20.710 -10.622 7.823 1.00 94.94 107 PRO A CA 1
ATOM 904 C C . PRO A 1 107 ? -20.682 -11.912 6.984 1.00 94.94 107 PRO A C 1
ATOM 906 O O . PRO A 1 107 ? -20.178 -12.923 7.469 1.00 94.94 107 PRO A O 1
ATOM 909 N N . ALA A 1 108 ? -21.186 -11.902 5.743 1.00 95.88 108 ALA A N 1
ATOM 910 C CA . ALA A 1 108 ? -21.160 -13.059 4.848 1.00 95.88 108 ALA A CA 1
ATOM 911 C C . ALA A 1 108 ? -19.829 -13.231 4.089 1.00 95.88 108 ALA A C 1
ATOM 913 O O . ALA A 1 108 ? -19.593 -14.290 3.504 1.00 95.88 108 ALA A O 1
ATOM 914 N N . LYS A 1 109 ? -18.954 -12.216 4.076 1.00 96.44 109 LYS A N 1
ATOM 915 C CA . LYS A 1 109 ? -17.644 -12.279 3.405 1.00 96.44 109 LYS A CA 1
ATOM 916 C C . LYS A 1 109 ? -16.549 -12.762 4.351 1.00 96.44 109 LYS A C 1
ATOM 918 O O . LYS A 1 109 ? -16.637 -12.550 5.557 1.00 96.44 109 LYS A O 1
ATOM 923 N N . LYS A 1 110 ? -15.483 -13.351 3.802 1.00 97.81 110 LYS A N 1
ATOM 924 C CA . LYS A 1 110 ? -14.241 -13.615 4.542 1.00 97.81 110 LYS A CA 1
ATOM 925 C C . LYS A 1 110 ? -13.294 -12.428 4.394 1.00 97.81 110 LYS A C 1
ATOM 927 O O . LYS A 1 110 ? -13.159 -11.871 3.304 1.00 97.81 110 LYS A O 1
ATOM 932 N N . TYR A 1 111 ? -12.610 -12.063 5.472 1.00 97.69 111 TYR A N 1
ATOM 933 C CA . TYR A 1 111 ? -11.648 -10.963 5.473 1.00 97.69 111 TYR A CA 1
ATOM 934 C C . TYR A 1 111 ? -10.266 -11.449 5.885 1.00 97.69 111 TYR A C 1
ATOM 936 O O . TYR A 1 111 ? -10.135 -12.149 6.887 1.00 97.69 111 TYR A O 1
ATOM 944 N N . LEU A 1 112 ? -9.241 -11.038 5.141 1.00 97.62 112 LEU A N 1
ATOM 945 C CA . LEU A 1 112 ? -7.846 -11.191 5.539 1.00 97.62 112 LEU A CA 1
ATOM 946 C C . LEU A 1 112 ? -7.340 -9.826 5.990 1.00 97.62 112 LEU A C 1
ATOM 948 O O . LEU A 1 112 ? -7.130 -8.941 5.163 1.00 97.62 112 LEU A O 1
ATOM 952 N N . MET A 1 113 ? -7.174 -9.621 7.294 1.00 96.50 113 MET A N 1
ATOM 953 C CA . MET A 1 113 ? -6.642 -8.366 7.811 1.00 96.50 113 MET A CA 1
ATOM 954 C C . MET A 1 113 ? -5.124 -8.438 7.922 1.00 96.50 113 MET A C 1
ATOM 956 O O . MET A 1 113 ? -4.599 -9.072 8.836 1.00 96.50 113 MET A O 1
ATOM 960 N N . ALA A 1 114 ? -4.431 -7.723 7.039 1.00 93.75 114 ALA A N 1
ATOM 961 C CA . ALA A 1 114 ? -2.995 -7.529 7.137 1.00 93.75 114 ALA A CA 1
ATOM 962 C C . ALA A 1 114 ? -2.675 -6.690 8.384 1.00 93.75 114 ALA A C 1
ATOM 964 O O . ALA A 1 114 ? -3.135 -5.550 8.535 1.00 93.75 114 ALA A O 1
ATOM 965 N N . HIS A 1 115 ? -1.919 -7.278 9.305 1.00 94.31 115 HIS A N 1
ATOM 966 C CA . HIS A 1 115 ? -1.713 -6.747 10.643 1.00 94.31 115 HIS A CA 1
ATOM 967 C C . HIS A 1 115 ? -0.226 -6.722 10.996 1.00 94.31 115 HIS A C 1
ATOM 969 O O . HIS A 1 115 ? 0.441 -7.752 11.047 1.00 94.31 115 HIS A O 1
ATOM 975 N N . SER A 1 116 ? 0.284 -5.518 11.246 1.00 90.31 116 SER A N 1
ATOM 976 C CA . SER A 1 116 ? 1.627 -5.284 11.770 1.00 90.31 116 SER A CA 1
ATOM 977 C C . SER A 1 116 ? 1.576 -4.865 13.236 1.00 90.31 116 SER A C 1
ATOM 979 O O . SER A 1 116 ? 0.521 -4.524 13.782 1.00 90.31 116 SER A O 1
ATOM 981 N N . SER A 1 117 ? 2.736 -4.776 13.876 1.00 90.75 117 SER A N 1
ATOM 982 C CA . SER A 1 117 ? 2.855 -4.204 15.214 1.00 90.75 117 SER A CA 1
ATOM 983 C C . SER A 1 117 ? 2.660 -2.677 15.235 1.00 90.75 117 SER A C 1
ATOM 985 O O . SER A 1 117 ? 2.740 -2.076 16.306 1.00 90.75 117 SER A O 1
ATOM 987 N N . GLY A 1 118 ? 2.400 -2.027 14.095 1.00 90.56 118 GLY A N 1
ATOM 988 C CA . GLY A 1 118 ? 2.203 -0.581 13.983 1.00 90.56 118 GLY A CA 1
ATOM 989 C C . GLY A 1 118 ? 0.893 -0.056 14.588 1.00 90.56 118 GLY A C 1
ATOM 990 O O . GLY A 1 118 ? -0.007 -0.803 14.961 1.00 90.56 118 GLY A O 1
ATOM 991 N N . SER A 1 119 ? 0.773 1.271 14.677 1.00 92.31 119 SER A N 1
ATOM 992 C CA . SER A 1 119 ? -0.404 1.955 15.234 1.00 92.31 119 SER A CA 1
ATOM 993 C C . SER A 1 119 ? -1.689 1.676 14.459 1.00 92.31 119 SER A C 1
ATOM 995 O O . SER A 1 119 ? -2.740 1.478 15.056 1.00 92.31 119 SER A O 1
ATOM 997 N N . ASP A 1 120 ? -1.621 1.659 13.132 1.00 92.31 120 ASP A N 1
ATOM 998 C CA . ASP A 1 120 ? -2.824 1.744 12.305 1.00 92.31 120 ASP A CA 1
ATOM 999 C C . ASP A 1 120 ? -3.623 0.423 12.354 1.00 92.31 120 ASP A C 1
ATOM 1001 O O . ASP A 1 120 ? -4.830 0.415 12.605 1.00 92.31 120 ASP A O 1
ATOM 1005 N N . SER A 1 121 ? -2.939 -0.720 12.231 1.00 93.75 121 SER A N 1
ATOM 1006 C CA . SER A 1 121 ? -3.514 -2.061 12.420 1.00 93.75 121 SER A CA 1
ATOM 1007 C C . SER A 1 121 ? -3.996 -2.296 13.859 1.00 93.75 121 SER A C 1
ATOM 1009 O O . SER A 1 121 ? -5.056 -2.904 14.061 1.00 93.75 121 SER A O 1
ATOM 1011 N N . ARG A 1 122 ? -3.282 -1.781 14.875 1.00 94.69 122 ARG A N 1
ATOM 1012 C CA . ARG A 1 122 ? -3.730 -1.808 16.284 1.00 94.69 122 ARG A CA 1
ATOM 1013 C C . ARG A 1 122 ? -5.041 -1.063 16.475 1.00 94.69 122 ARG A C 1
ATOM 1015 O O . ARG A 1 122 ? -5.945 -1.605 17.102 1.00 94.69 122 ARG A O 1
ATOM 1022 N N . ILE A 1 123 ? -5.155 0.142 15.920 1.00 96.56 123 ILE A N 1
ATOM 1023 C CA . ILE A 1 123 ? -6.363 0.962 16.044 1.00 96.56 123 ILE A CA 1
ATOM 1024 C C . ILE A 1 123 ? -7.559 0.230 15.428 1.00 96.56 123 ILE A C 1
ATOM 1026 O O . ILE A 1 123 ? -8.602 0.120 16.071 1.00 96.56 123 ILE A O 1
ATOM 1030 N N . ILE A 1 124 ? -7.401 -0.343 14.231 1.00 97.25 124 ILE A N 1
ATOM 1031 C CA . ILE A 1 124 ? -8.472 -1.105 13.569 1.00 97.25 124 ILE A CA 1
ATOM 1032 C C . ILE A 1 124 ? -8.868 -2.337 14.396 1.00 97.25 124 ILE A C 1
ATOM 1034 O O . ILE A 1 124 ? -10.027 -2.467 14.785 1.00 97.25 124 ILE A O 1
ATOM 1038 N N . SER A 1 125 ? -7.915 -3.220 14.705 1.00 97.56 125 SER A N 1
ATOM 1039 C CA . SER A 1 125 ? -8.192 -4.479 15.421 1.00 97.56 125 SER A CA 1
ATOM 1040 C C . SER A 1 125 ? -8.694 -4.269 16.856 1.00 97.56 125 SER A C 1
ATOM 1042 O O . SER A 1 125 ? -9.558 -5.014 17.320 1.00 97.56 125 SER A O 1
ATOM 1044 N N . GLY A 1 126 ? -8.206 -3.240 17.554 1.00 98.00 126 GLY A N 1
ATOM 1045 C CA . GLY A 1 126 ? -8.695 -2.858 18.878 1.00 98.00 126 GLY A CA 1
ATOM 1046 C C . GLY A 1 126 ? -10.106 -2.267 18.831 1.00 98.00 126 GLY A C 1
ATOM 1047 O O . GLY A 1 126 ? -10.938 -2.599 19.678 1.00 98.00 126 GLY A O 1
ATOM 1048 N N . THR A 1 127 ? -10.421 -1.462 17.810 1.00 98.31 127 THR A N 1
ATOM 1049 C CA . THR A 1 127 ? -11.783 -0.939 17.600 1.00 98.31 127 THR A CA 1
ATOM 1050 C C . THR A 1 127 ? -12.761 -2.070 17.275 1.00 98.31 127 THR A C 1
ATOM 1052 O O . THR A 1 127 ? -13.839 -2.126 17.865 1.00 98.31 127 THR A O 1
ATOM 1055 N N . MET A 1 128 ? -12.371 -3.030 16.424 1.00 98.56 128 MET A N 1
ATOM 1056 C CA . MET A 1 128 ? -13.152 -4.254 16.186 1.00 98.56 128 MET A CA 1
ATOM 1057 C C . MET A 1 128 ? -13.414 -5.013 17.497 1.00 98.56 128 MET A C 1
ATOM 1059 O O . MET A 1 128 ? -14.543 -5.422 17.759 1.00 98.56 128 MET A O 1
ATOM 1063 N N . ALA A 1 129 ? -12.405 -5.147 18.365 1.00 98.31 129 ALA A N 1
ATOM 1064 C CA . ALA A 1 129 ? -12.546 -5.861 19.634 1.00 98.31 129 ALA A CA 1
ATOM 1065 C C . ALA A 1 129 ? -13.497 -5.133 20.595 1.00 98.31 129 ALA A C 1
ATOM 1067 O O . ALA A 1 129 ? -14.311 -5.759 21.277 1.00 98.31 129 ALA A O 1
ATOM 1068 N N . ARG A 1 130 ? -13.442 -3.795 20.625 1.00 98.06 130 ARG A N 1
ATOM 1069 C CA . ARG A 1 130 ? -14.393 -2.964 21.373 1.00 98.06 130 ARG A CA 1
ATOM 1070 C C . ARG A 1 130 ? -15.825 -3.154 20.870 1.00 98.06 130 ARG A C 1
ATOM 1072 O O . ARG A 1 130 ? -16.714 -3.389 21.684 1.00 98.06 130 ARG A O 1
ATOM 1079 N N . LEU A 1 131 ? -16.040 -3.108 19.556 1.00 98.50 131 LEU A N 1
ATOM 1080 C CA . LEU A 1 131 ? -17.346 -3.348 18.929 1.00 98.50 131 LEU A CA 1
ATOM 1081 C C . LEU A 1 131 ? -17.879 -4.763 19.217 1.00 98.50 131 LEU A C 1
ATOM 1083 O O . LEU A 1 131 ? -19.069 -4.914 19.505 1.00 98.50 131 LEU A O 1
ATOM 1087 N N . LYS A 1 132 ? -17.000 -5.775 19.218 1.00 98.06 132 LYS A N 1
ATOM 1088 C CA . LYS A 1 132 ? -17.324 -7.156 19.608 1.00 98.06 132 LYS A CA 1
ATOM 1089 C C . LYS A 1 132 ? -17.796 -7.243 21.055 1.00 98.06 132 LYS A C 1
ATOM 1091 O O . LYS A 1 132 ? -18.858 -7.802 21.312 1.00 98.06 132 LYS A O 1
ATOM 1096 N N . ARG A 1 133 ? -17.069 -6.632 21.998 1.00 97.62 133 ARG A N 1
ATOM 1097 C CA . ARG A 1 133 ? -17.472 -6.579 23.420 1.00 97.62 133 ARG A CA 1
ATOM 1098 C C . ARG A 1 133 ? -18.802 -5.854 23.638 1.00 97.62 133 ARG A C 1
ATOM 1100 O O . ARG A 1 133 ? -19.541 -6.207 24.546 1.00 97.62 133 ARG A O 1
ATOM 1107 N N . GLN A 1 134 ? -19.110 -4.864 22.803 1.00 97.81 134 GLN A N 1
ATOM 1108 C CA . GLN A 1 134 ? -20.395 -4.156 22.811 1.00 97.81 134 GLN A CA 1
ATOM 1109 C C . GLN A 1 134 ? -21.537 -4.952 22.149 1.00 97.81 134 GLN A C 1
ATOM 1111 O O . GLN A 1 134 ? -22.668 -4.475 22.138 1.00 97.81 134 GLN A O 1
ATOM 1116 N N . GLY A 1 135 ? -21.262 -6.123 21.562 1.00 97.50 135 GLY A N 1
ATOM 1117 C CA . GLY A 1 135 ? -22.259 -6.939 20.864 1.00 97.50 135 GLY A CA 1
ATOM 1118 C C . GLY A 1 135 ? -22.736 -6.359 19.528 1.00 97.50 135 GLY A C 1
ATOM 1119 O O . GLY A 1 135 ? -23.741 -6.821 18.998 1.00 97.50 135 GLY A O 1
ATOM 1120 N N . LYS A 1 136 ? -22.045 -5.353 18.971 1.00 97.88 136 LYS A N 1
ATOM 1121 C CA . LYS A 1 136 ? -22.456 -4.697 17.716 1.00 97.88 136 LYS A CA 1
ATOM 1122 C C . LYS A 1 136 ? -22.108 -5.517 16.469 1.00 97.88 136 LYS A C 1
ATOM 1124 O O . LYS A 1 136 ? -22.843 -5.465 15.492 1.00 97.88 136 LYS A O 1
ATOM 1129 N N . MET A 1 137 ? -20.984 -6.237 16.488 1.00 97.19 137 MET A N 1
ATOM 1130 C CA . MET A 1 137 ? -20.527 -7.103 15.393 1.00 97.19 137 MET A CA 1
ATOM 1131 C C . MET A 1 137 ? -19.481 -8.098 15.909 1.00 97.19 137 MET A C 1
ATOM 1133 O O . MET A 1 137 ? -18.635 -7.712 16.713 1.00 97.19 137 MET A O 1
ATOM 1137 N N . SER A 1 138 ? -19.521 -9.366 15.475 1.00 96.38 138 SER A N 1
ATOM 1138 C CA . SER A 1 138 ? -18.626 -10.399 16.027 1.00 96.38 138 SER A CA 1
ATOM 1139 C C . SER A 1 138 ? -17.223 -10.410 15.412 1.00 96.38 138 SER A C 1
ATOM 1141 O O . SER A 1 138 ? -16.264 -10.726 16.114 1.00 96.38 138 SER A O 1
ATOM 1143 N N . PHE A 1 139 ? -17.103 -10.044 14.129 1.00 97.75 139 PHE A N 1
ATOM 1144 C CA . PHE A 1 139 ? -15.868 -10.115 13.332 1.00 97.75 139 PHE A CA 1
ATOM 1145 C C . PHE A 1 139 ? -15.215 -11.508 13.293 1.00 97.75 139 PHE A C 1
ATOM 1147 O O . PHE A 1 139 ? -14.025 -11.629 13.012 1.00 97.75 139 PHE A O 1
ATOM 1154 N N . ASP A 1 140 ? -15.971 -12.581 13.544 1.00 96.50 140 ASP A N 1
ATOM 1155 C CA . ASP A 1 140 ? -15.416 -13.945 13.517 1.00 96.50 140 ASP A CA 1
ATOM 1156 C C . ASP A 1 140 ? -15.029 -14.389 12.093 1.00 96.50 140 ASP A C 1
ATOM 1158 O O . ASP A 1 140 ? -14.258 -15.327 11.914 1.00 96.50 140 ASP A O 1
ATOM 1162 N N . ASN A 1 141 ? -15.517 -13.675 11.078 1.00 97.38 141 ASN A N 1
ATOM 1163 C CA . ASN A 1 141 ? -15.152 -13.820 9.672 1.00 97.38 141 ASN A CA 1
ATOM 1164 C C . ASN A 1 141 ? -13.833 -13.113 9.285 1.00 97.38 141 ASN A C 1
ATOM 1166 O O . ASN A 1 141 ? -13.470 -13.111 8.105 1.00 97.38 141 ASN A O 1
ATOM 1170 N N . VAL A 1 142 ? -13.128 -12.501 10.245 1.00 98.31 142 VAL A N 1
ATOM 1171 C CA . VAL A 1 142 ? -11.829 -11.845 10.036 1.00 98.31 142 VAL A CA 1
ATOM 1172 C C . VAL A 1 142 ? -10.694 -12.767 10.482 1.00 98.31 142 VAL A C 1
ATOM 1174 O O . VAL A 1 142 ? -10.612 -13.157 11.647 1.00 98.31 142 VAL A O 1
ATOM 1177 N N . LEU A 1 143 ? -9.791 -13.078 9.553 1.00 98.25 143 LEU A N 1
ATOM 1178 C CA . LEU A 1 143 ? -8.498 -13.700 9.821 1.00 98.25 143 LEU A CA 1
ATOM 1179 C C . LEU A 1 143 ? -7.442 -12.599 9.947 1.00 98.25 143 LEU A C 1
ATOM 1181 O O . LEU A 1 143 ? -7.146 -11.904 8.974 1.00 98.25 143 LEU A O 1
ATOM 1185 N N . PHE A 1 144 ? -6.870 -12.431 11.136 1.00 97.69 144 PHE A N 1
ATOM 1186 C CA . PHE A 1 144 ? -5.771 -11.492 11.354 1.00 97.69 144 PHE A CA 1
ATOM 1187 C C . PHE A 1 144 ? -4.459 -12.140 10.921 1.00 97.69 144 PHE A C 1
ATOM 1189 O O . PHE A 1 144 ? -4.150 -13.258 11.333 1.00 97.69 144 PHE A O 1
ATOM 1196 N N . HIS A 1 145 ? -3.696 -11.446 10.086 1.00 96.12 145 HIS A N 1
ATOM 1197 C CA . HIS A 1 145 ? -2.562 -12.025 9.386 1.00 96.12 145 HIS A CA 1
ATOM 1198 C C . HIS A 1 145 ? -1.314 -11.156 9.516 1.00 96.12 145 HIS A C 1
ATOM 1200 O O . HIS A 1 145 ? -1.298 -10.014 9.054 1.00 96.12 145 HIS A O 1
ATOM 1206 N N . CYS A 1 146 ? -0.266 -11.705 10.126 1.00 93.81 146 CYS A N 1
ATOM 1207 C CA . CYS A 1 146 ? 1.042 -11.061 10.211 1.00 93.81 146 CYS A CA 1
ATOM 1208 C C . CYS A 1 146 ? 1.968 -11.595 9.115 1.00 93.81 146 CYS A C 1
ATOM 1210 O O . CYS A 1 146 ? 2.229 -12.793 9.048 1.00 93.81 146 CYS A O 1
ATOM 1212 N N . TRP A 1 147 ? 2.477 -10.713 8.260 1.00 89.69 147 TRP A N 1
ATOM 1213 C CA . TRP A 1 147 ? 3.219 -11.127 7.069 1.00 89.69 147 TRP A CA 1
ATOM 1214 C C . TRP A 1 147 ? 4.692 -11.473 7.323 1.00 89.69 147 TRP A C 1
ATOM 1216 O O . TRP A 1 147 ? 5.348 -11.893 6.385 1.00 89.69 147 TRP A O 1
ATOM 1226 N N . CYS A 1 148 ? 5.249 -11.270 8.525 1.00 89.31 148 CYS A N 1
ATOM 1227 C CA . CYS A 1 148 ? 6.656 -11.588 8.802 1.00 89.31 148 CYS A CA 1
ATOM 1228 C C . CYS A 1 148 ? 6.924 -11.987 10.256 1.00 89.31 148 CYS A C 1
ATOM 1230 O O . CYS A 1 148 ? 6.204 -11.605 11.184 1.00 89.31 148 CYS A O 1
ATOM 1232 N N . THR A 1 149 ? 8.027 -12.707 10.478 1.00 90.88 149 THR A N 1
ATOM 1233 C CA . THR A 1 149 ? 8.406 -13.185 11.818 1.00 90.88 149 THR A CA 1
ATOM 1234 C C . THR A 1 149 ? 8.904 -12.078 12.748 1.00 90.88 149 THR A C 1
ATOM 1236 O O . THR A 1 149 ? 8.788 -12.207 13.965 1.00 90.88 149 THR A O 1
ATOM 1239 N N . PHE A 1 150 ? 9.413 -10.966 12.206 1.00 90.38 150 PHE A N 1
ATOM 1240 C CA . PHE A 1 150 ? 9.964 -9.857 12.997 1.00 90.38 150 PHE A CA 1
ATOM 1241 C C . PHE A 1 150 ? 8.933 -9.138 13.874 1.00 90.38 150 PHE A C 1
ATOM 1243 O O . PHE A 1 150 ? 9.311 -8.545 14.882 1.00 90.38 150 PHE A O 1
ATOM 1250 N N . GLU A 1 151 ? 7.652 -9.177 13.501 1.00 91.94 151 GLU A N 1
ATOM 1251 C CA . GLU A 1 151 ? 6.560 -8.533 14.245 1.00 91.94 151 GLU A CA 1
ATOM 1252 C C . GLU A 1 151 ? 5.656 -9.535 14.977 1.00 91.94 151 GLU A C 1
ATOM 1254 O O . GLU A 1 151 ? 4.666 -9.141 15.603 1.00 91.94 151 GLU A O 1
ATOM 1259 N N . ALA A 1 152 ? 5.975 -10.831 14.898 1.00 91.50 152 ALA A N 1
ATOM 1260 C CA . ALA A 1 152 ? 5.081 -11.901 15.320 1.00 91.50 152 ALA A CA 1
ATOM 1261 C C . ALA A 1 152 ? 4.779 -11.877 16.826 1.00 91.50 152 ALA A C 1
ATOM 1263 O O . ALA A 1 152 ? 3.661 -12.197 17.229 1.00 91.50 152 ALA A O 1
ATOM 1264 N N . ASP A 1 153 ? 5.736 -11.480 17.665 1.00 94.19 153 ASP A N 1
ATOM 1265 C CA . ASP A 1 153 ? 5.548 -11.461 19.120 1.00 94.19 153 ASP A CA 1
ATOM 1266 C C . ASP A 1 153 ? 4.605 -10.337 19.546 1.00 94.19 153 ASP A C 1
ATOM 1268 O O . ASP A 1 153 ? 3.608 -10.590 20.230 1.00 94.19 153 ASP A O 1
ATOM 1272 N N . SER A 1 154 ? 4.850 -9.111 19.075 1.00 95.06 154 SER A N 1
ATOM 1273 C CA . SER A 1 154 ? 3.941 -7.993 19.322 1.00 95.06 154 SER A CA 1
ATOM 1274 C C . SER A 1 154 ? 2.572 -8.249 18.702 1.00 95.06 154 SER A C 1
ATOM 1276 O O . SER A 1 154 ? 1.560 -7.960 19.339 1.00 95.06 154 SER A O 1
ATOM 1278 N N . PHE A 1 155 ? 2.511 -8.828 17.500 1.00 95.94 155 PHE A N 1
ATOM 1279 C CA . PHE A 1 155 ? 1.255 -9.241 16.877 1.00 95.94 155 PHE A CA 1
ATOM 1280 C C . PHE A 1 155 ? 0.469 -10.197 17.782 1.00 95.94 155 PHE A C 1
ATOM 1282 O O . PHE A 1 155 ? -0.670 -9.893 18.142 1.00 95.94 155 PHE A O 1
ATOM 1289 N N . ARG A 1 156 ? 1.082 -11.302 18.231 1.00 96.38 156 ARG A N 1
ATOM 1290 C CA . ARG A 1 156 ? 0.444 -12.273 19.137 1.00 96.38 156 ARG A CA 1
ATOM 1291 C C . ARG A 1 156 ? -0.037 -11.616 20.426 1.00 96.38 156 ARG A C 1
ATOM 1293 O O . ARG A 1 156 ? -1.156 -11.888 20.855 1.00 96.38 156 ARG A O 1
ATOM 1300 N N . GLN A 1 157 ? 0.759 -10.724 21.014 1.00 97.25 157 GLN A N 1
ATOM 1301 C CA . GLN A 1 157 ? 0.368 -10.006 22.225 1.00 97.25 157 GLN A CA 1
ATOM 1302 C C . GLN A 1 157 ? -0.835 -9.079 21.984 1.00 97.25 157 GLN A C 1
ATOM 1304 O O . GLN A 1 157 ? -1.769 -9.089 22.780 1.00 97.25 157 GLN A O 1
ATOM 1309 N N . ILE A 1 158 ? -0.869 -8.322 20.878 1.00 97.19 158 ILE A N 1
ATOM 1310 C CA . ILE A 1 158 ? -2.014 -7.456 20.521 1.00 97.19 158 ILE A CA 1
ATOM 1311 C C . ILE A 1 158 ? -3.276 -8.300 20.337 1.00 97.19 158 ILE A C 1
ATOM 1313 O O . ILE A 1 158 ? -4.350 -7.930 20.816 1.00 97.19 158 ILE A O 1
ATOM 1317 N N . MET A 1 159 ? -3.152 -9.427 19.638 1.00 97.75 159 MET A N 1
ATOM 1318 C CA . MET A 1 159 ? -4.262 -10.340 19.387 1.00 97.75 159 MET A CA 1
ATOM 1319 C C . MET A 1 159 ? -4.799 -10.943 20.685 1.00 97.75 159 MET A C 1
ATOM 1321 O O . MET A 1 159 ? -6.005 -10.881 20.923 1.00 97.75 159 MET A O 1
ATOM 1325 N N . ALA A 1 160 ? -3.914 -11.426 21.561 1.00 97.56 160 ALA A N 1
ATOM 1326 C CA . ALA A 1 160 ? -4.277 -11.967 22.866 1.00 97.56 160 ALA A CA 1
ATOM 1327 C C . ALA A 1 160 ? -4.958 -10.916 23.759 1.00 97.56 160 ALA A C 1
ATOM 1329 O O . ALA A 1 160 ? -6.028 -11.186 24.303 1.00 97.56 160 ALA A O 1
ATOM 1330 N N . THR A 1 161 ? -4.408 -9.699 23.850 1.00 97.44 161 THR A N 1
ATOM 1331 C CA . THR A 1 161 ? -4.999 -8.592 24.628 1.00 97.44 161 THR A CA 1
ATOM 1332 C C . THR A 1 161 ? -6.404 -8.233 24.141 1.00 97.44 161 THR A C 1
ATOM 1334 O O . THR A 1 161 ? -7.282 -7.911 24.940 1.00 97.44 161 THR A O 1
ATOM 1337 N N . ASN A 1 162 ? -6.647 -8.316 22.833 1.00 96.75 162 ASN A N 1
ATOM 1338 C CA . ASN A 1 162 ? -7.958 -8.047 22.247 1.00 96.75 162 ASN A CA 1
ATOM 1339 C C . ASN A 1 162 ? -8.917 -9.252 22.261 1.00 96.75 162 ASN A C 1
ATOM 1341 O O . ASN A 1 162 ? -10.090 -9.083 21.924 1.00 96.75 162 ASN A O 1
ATOM 1345 N N . GLY A 1 163 ? -8.455 -10.439 22.669 1.00 96.44 163 GLY A N 1
ATOM 1346 C CA . GLY A 1 163 ? -9.256 -11.665 22.703 1.00 96.44 163 GLY A CA 1
ATOM 1347 C C . GLY A 1 163 ? -9.479 -12.313 21.332 1.00 96.44 163 GLY A C 1
ATOM 1348 O O . GLY A 1 163 ? -10.499 -12.972 21.128 1.00 96.44 163 GLY A O 1
ATOM 1349 N N . TRP A 1 164 ? -8.565 -12.111 20.380 1.00 97.62 164 TRP A N 1
ATOM 1350 C CA . TRP A 1 164 ? -8.629 -12.719 19.050 1.00 97.62 164 TRP A CA 1
ATOM 1351 C C . TRP A 1 164 ? -7.943 -14.085 19.011 1.00 97.62 164 TRP A C 1
ATOM 1353 O O . TRP A 1 164 ? -6.826 -14.245 19.496 1.00 97.62 164 TRP A O 1
ATOM 1363 N N . THR A 1 165 ? -8.595 -15.054 18.367 1.00 95.69 165 THR A N 1
ATOM 1364 C CA . THR A 1 165 ? -8.077 -16.421 18.163 1.00 95.69 165 THR A CA 1
ATOM 1365 C C . THR A 1 165 ? -7.868 -16.777 16.690 1.00 95.69 165 THR A C 1
ATOM 1367 O O . THR A 1 165 ? -7.150 -17.724 16.386 1.00 95.69 165 THR A O 1
ATOM 1370 N N . ASN A 1 166 ? -8.471 -16.019 15.770 1.00 95.69 166 ASN A N 1
ATOM 1371 C CA . ASN A 1 166 ? -8.422 -16.270 14.328 1.00 95.69 166 ASN A CA 1
ATOM 1372 C C . ASN A 1 166 ? -7.184 -15.603 13.729 1.00 95.69 166 ASN A C 1
ATOM 1374 O O . ASN A 1 166 ? -7.267 -14.511 13.162 1.00 95.69 166 ASN A O 1
ATOM 1378 N N . LEU A 1 167 ? -6.027 -16.224 13.938 1.00 95.88 167 LEU A N 1
ATOM 1379 C CA . LEU A 1 167 ? -4.723 -15.643 13.638 1.00 95.88 167 LEU A CA 1
ATOM 1380 C C . LEU A 1 167 ? -3.965 -16.513 12.639 1.00 95.88 167 LEU A C 1
ATOM 1382 O O . LEU A 1 167 ? -4.017 -17.738 12.701 1.00 95.88 167 LEU A O 1
ATOM 1386 N N . SER A 1 168 ? -3.199 -15.874 11.771 1.00 94.31 168 SER A N 1
ATOM 1387 C CA . SER A 1 168 ? -2.214 -16.522 10.910 1.00 94.31 168 SER A CA 1
ATOM 1388 C C . SER A 1 168 ? -0.956 -15.666 10.846 1.00 94.31 168 SER A C 1
ATOM 1390 O O . SER A 1 168 ? -0.991 -14.458 11.096 1.00 94.31 168 SER A O 1
ATOM 1392 N N . PHE A 1 169 ? 0.171 -16.298 10.554 1.00 90.75 169 PHE A N 1
ATOM 1393 C CA . PHE A 1 169 ? 1.418 -15.593 10.316 1.00 90.75 169 PHE A CA 1
ATOM 1394 C C . PHE A 1 169 ? 2.225 -16.317 9.247 1.00 90.75 169 PHE A C 1
ATOM 1396 O O . PHE A 1 169 ? 2.145 -17.541 9.138 1.00 90.75 169 PHE A O 1
ATOM 1403 N N . VAL A 1 170 ? 2.996 -15.557 8.480 1.00 89.94 170 VAL A N 1
ATOM 1404 C CA . VAL A 1 170 ? 3.970 -16.098 7.533 1.00 89.94 170 VAL A CA 1
ATOM 1405 C C . VAL A 1 170 ? 5.283 -16.355 8.262 1.00 89.94 170 VAL A C 1
ATOM 1407 O O . VAL A 1 170 ? 5.816 -15.474 8.942 1.00 89.94 170 VAL A O 1
ATOM 1410 N N . ASP A 1 171 ? 5.811 -17.569 8.117 1.00 89.06 171 ASP A N 1
ATOM 1411 C CA . ASP A 1 171 ? 7.183 -17.883 8.504 1.00 89.06 171 ASP A CA 1
ATOM 1412 C C . ASP A 1 171 ? 8.131 -17.549 7.347 1.00 89.06 171 ASP A C 1
ATOM 1414 O O . ASP A 1 171 ? 8.363 -18.357 6.452 1.00 89.06 171 ASP A O 1
ATOM 1418 N N . ASP A 1 172 ? 8.695 -16.343 7.375 1.00 89.75 172 ASP A N 1
ATOM 1419 C CA . ASP A 1 172 ? 9.638 -15.866 6.364 1.00 89.75 172 ASP A CA 1
ATOM 1420 C C . ASP A 1 172 ? 11.076 -16.382 6.565 1.00 89.75 172 ASP A C 1
ATOM 1422 O O . ASP A 1 172 ? 12.019 -15.881 5.956 1.00 89.75 172 ASP A O 1
ATOM 1426 N N . SER A 1 173 ? 11.292 -17.398 7.409 1.00 88.75 173 SER A N 1
ATOM 1427 C CA . SER A 1 173 ? 12.606 -18.043 7.541 1.00 88.75 173 SER A CA 1
ATOM 1428 C C . SER A 1 173 ? 12.983 -18.920 6.344 1.00 88.75 173 SER A C 1
ATOM 1430 O O . SER A 1 173 ? 14.174 -19.115 6.097 1.00 88.75 173 SER A O 1
ATOM 1432 N N . GLN A 1 174 ? 12.000 -19.426 5.599 1.00 88.75 174 GLN A N 1
ATOM 1433 C CA . GLN A 1 174 ? 12.219 -20.316 4.460 1.00 88.75 174 GLN A CA 1
ATOM 1434 C C . GLN A 1 174 ? 12.567 -19.532 3.181 1.00 88.75 174 GLN A C 1
ATOM 1436 O O . GLN A 1 174 ? 12.226 -18.349 3.070 1.00 88.75 174 GLN A O 1
ATOM 1441 N N . PRO A 1 175 ? 13.275 -20.150 2.217 1.00 91.75 175 PRO A N 1
ATOM 1442 C CA . PRO A 1 175 ? 13.550 -19.512 0.937 1.00 91.75 175 PRO A CA 1
ATOM 1443 C C . PRO A 1 175 ? 12.276 -19.301 0.112 1.00 91.75 175 PRO A C 1
ATOM 1445 O O . PRO A 1 175 ? 11.347 -20.101 0.179 1.00 91.75 175 PRO A O 1
ATOM 1448 N N . ASP A 1 176 ? 12.255 -18.224 -0.677 1.00 91.62 176 ASP A N 1
ATOM 1449 C CA . ASP A 1 176 ? 11.212 -17.889 -1.662 1.00 91.62 176 ASP A CA 1
ATOM 1450 C C . ASP A 1 176 ? 9.763 -17.781 -1.135 1.00 91.62 176 ASP A C 1
ATOM 1452 O O . ASP A 1 176 ? 8.823 -17.759 -1.929 1.00 91.62 176 ASP A O 1
ATOM 1456 N N . VAL A 1 177 ? 9.558 -17.635 0.178 1.00 91.44 177 VAL A N 1
ATOM 1457 C CA . VAL A 1 177 ? 8.225 -17.578 0.826 1.00 91.44 177 VAL A CA 1
ATOM 1458 C C . VAL A 1 177 ? 7.297 -16.520 0.228 1.00 91.44 177 VAL A C 1
ATOM 1460 O O . VAL A 1 177 ? 6.098 -16.732 0.101 1.00 91.44 177 VAL A O 1
ATOM 1463 N N . TYR A 1 178 ? 7.856 -15.379 -0.161 1.00 91.44 178 TYR A N 1
ATOM 1464 C CA . TYR A 1 178 ? 7.102 -14.271 -0.742 1.00 91.44 178 TYR A CA 1
ATOM 1465 C C . TYR A 1 178 ? 6.942 -14.362 -2.262 1.00 91.44 178 TYR A C 1
ATOM 1467 O O . TYR A 1 178 ? 6.330 -13.471 -2.848 1.00 91.44 178 TYR A O 1
ATOM 1475 N N . ASN A 1 179 ? 7.529 -15.378 -2.904 1.00 90.75 179 ASN A N 1
ATOM 1476 C CA . ASN A 1 179 ? 7.403 -15.649 -4.335 1.00 90.75 179 ASN A CA 1
ATOM 1477 C C . ASN A 1 179 ? 7.649 -14.411 -5.228 1.00 90.75 179 ASN A C 1
ATOM 1479 O O . ASN A 1 179 ? 6.915 -14.140 -6.174 1.00 90.75 179 ASN A O 1
ATOM 1483 N N . ILE A 1 180 ? 8.675 -13.619 -4.907 1.00 90.75 180 ILE A N 1
ATOM 1484 C CA . ILE A 1 180 ? 9.057 -12.426 -5.679 1.00 90.75 180 ILE A CA 1
ATOM 1485 C C . ILE A 1 180 ? 9.910 -12.797 -6.900 1.00 90.75 180 ILE A C 1
ATOM 1487 O O . ILE A 1 180 ? 10.486 -13.885 -6.965 1.00 90.75 180 ILE A O 1
ATOM 1491 N N . GLY A 1 181 ? 10.036 -11.881 -7.863 1.00 88.31 181 GLY A N 1
ATOM 1492 C CA . GLY A 1 181 ? 10.804 -12.140 -9.086 1.00 88.31 181 GLY A CA 1
ATOM 1493 C C . GLY A 1 181 ? 10.036 -13.003 -10.086 1.00 88.31 181 GLY A C 1
ATOM 1494 O O . GLY A 1 181 ? 10.614 -13.814 -10.813 1.00 88.31 181 GLY A O 1
ATOM 1495 N N . ARG A 1 182 ? 8.711 -12.866 -10.081 1.00 88.50 182 ARG A N 1
ATOM 1496 C CA . ARG A 1 182 ? 7.796 -13.552 -10.990 1.00 88.50 182 ARG A CA 1
ATOM 1497 C C . ARG A 1 182 ? 7.754 -12.848 -12.337 1.00 88.50 182 ARG A C 1
ATOM 1499 O O . ARG A 1 182 ? 7.828 -11.625 -12.405 1.00 88.50 182 ARG A O 1
ATOM 1506 N N . LEU A 1 183 ? 7.605 -13.626 -13.403 1.00 88.06 183 LEU A N 1
ATOM 1507 C CA . LEU A 1 183 ? 7.517 -13.102 -14.770 1.00 88.06 183 LEU A CA 1
ATOM 1508 C C . LEU A 1 183 ? 6.065 -12.903 -15.224 1.00 88.06 183 LEU A C 1
ATOM 1510 O O . LEU A 1 183 ? 5.807 -12.151 -16.154 1.00 88.06 183 LEU A O 1
ATOM 1514 N N . ASP A 1 184 ? 5.120 -13.580 -14.570 1.00 84.81 184 ASP A N 1
ATOM 1515 C CA . ASP A 1 184 ? 3.703 -13.621 -14.939 1.00 84.81 184 ASP A CA 1
ATOM 1516 C C . ASP A 1 184 ? 2.866 -12.490 -14.321 1.00 84.81 184 ASP A C 1
ATOM 1518 O O . ASP A 1 184 ? 1.723 -12.284 -14.724 1.00 84.81 184 ASP A O 1
ATOM 1522 N N . ILE A 1 185 ? 3.419 -11.751 -13.355 1.00 82.88 185 ILE A N 1
ATOM 1523 C CA . ILE A 1 185 ? 2.737 -10.639 -12.685 1.00 82.88 185 ILE A CA 1
ATOM 1524 C C . ILE A 1 185 ? 3.518 -9.344 -12.933 1.00 82.88 185 ILE A C 1
ATOM 1526 O O . ILE A 1 185 ? 4.606 -9.189 -12.378 1.00 82.88 185 ILE A O 1
ATOM 1530 N N . PRO A 1 186 ? 2.984 -8.377 -13.697 1.00 84.50 186 PRO A N 1
ATOM 1531 C CA . PRO A 1 186 ? 3.637 -7.087 -13.867 1.00 84.50 186 PRO A CA 1
ATOM 1532 C C . PRO A 1 186 ? 3.609 -6.282 -12.560 1.00 84.50 186 PRO A C 1
ATOM 1534 O O . PRO A 1 186 ? 2.614 -6.280 -11.831 1.00 84.50 186 PRO A O 1
ATOM 1537 N N . CYS A 1 187 ? 4.685 -5.548 -12.273 1.00 81.50 187 CYS A N 1
ATOM 1538 C CA . CYS A 1 187 ? 4.721 -4.622 -11.131 1.00 81.50 187 CYS A CA 1
ATOM 1539 C C . CYS A 1 187 ? 4.022 -3.283 -11.370 1.00 81.50 187 CYS A C 1
ATOM 1541 O O . CYS A 1 187 ? 3.932 -2.507 -10.421 1.00 81.50 187 CYS A O 1
ATOM 1543 N N . GLU A 1 188 ? 3.521 -3.047 -12.591 1.00 84.12 188 GLU A N 1
ATOM 1544 C CA . GLU A 1 188 ? 2.966 -1.772 -13.071 1.00 84.12 188 GLU A CA 1
ATOM 1545 C C . GLU A 1 188 ? 4.027 -0.642 -13.040 1.00 84.12 188 GLU A C 1
ATOM 1547 O O . GLU A 1 188 ? 4.689 -0.413 -12.036 1.00 84.12 188 GLU A O 1
ATOM 1552 N N . GLY A 1 189 ? 4.259 0.059 -14.155 1.00 86.50 189 GLY A N 1
ATOM 1553 C CA . GLY A 1 189 ? 5.168 1.218 -14.190 1.00 86.50 189 GLY A CA 1
ATOM 1554 C C . GLY A 1 189 ? 6.617 0.950 -13.729 1.00 86.50 189 GLY A C 1
ATOM 1555 O O . GLY A 1 189 ? 7.233 -0.040 -14.117 1.00 86.50 189 GLY A O 1
ATOM 1556 N N . TRP A 1 190 ? 7.179 1.872 -12.931 1.00 89.12 190 TRP A N 1
ATOM 1557 C CA . TRP A 1 190 ? 8.560 1.837 -12.404 1.00 89.12 190 TRP A CA 1
ATOM 1558 C C . TRP A 1 190 ? 8.596 1.477 -10.913 1.00 89.12 190 TRP A C 1
ATOM 1560 O O . TRP A 1 190 ? 9.022 2.268 -10.067 1.00 89.12 190 TRP A O 1
ATOM 1570 N N . ASN A 1 191 ? 8.102 0.291 -10.577 1.00 87.75 191 ASN A N 1
ATOM 1571 C CA . ASN A 1 191 ? 8.043 -0.191 -9.199 1.00 87.75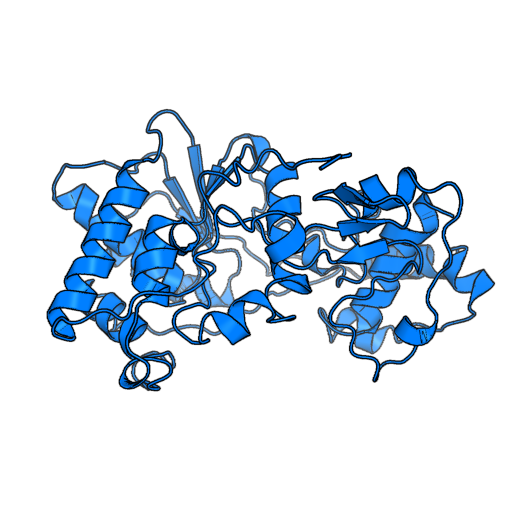 191 ASN A CA 1
ATOM 1572 C C . ASN A 1 191 ? 9.075 -1.293 -8.940 1.00 87.75 191 ASN A C 1
ATOM 1574 O O . ASN A 1 191 ? 9.436 -2.017 -9.864 1.00 87.75 191 ASN A O 1
ATOM 1578 N N . PRO A 1 192 ? 9.547 -1.461 -7.693 1.00 89.81 192 PRO A N 1
ATOM 1579 C CA . PRO A 1 192 ? 10.456 -2.546 -7.352 1.00 89.81 192 PRO A CA 1
ATOM 1580 C C . PRO A 1 192 ? 9.755 -3.906 -7.444 1.00 89.81 192 PRO A C 1
ATOM 1582 O O . PRO A 1 192 ? 8.575 -4.031 -7.106 1.00 89.81 192 PRO A O 1
ATOM 1585 N N . TYR A 1 193 ? 10.493 -4.962 -7.799 1.00 90.00 193 TYR A N 1
ATOM 1586 C CA . TYR A 1 193 ? 9.918 -6.312 -7.919 1.00 90.00 193 TYR A CA 1
ATOM 1587 C C . TYR A 1 193 ? 9.361 -6.855 -6.602 1.00 90.00 193 TYR A C 1
ATOM 1589 O O . TYR A 1 193 ? 8.504 -7.734 -6.598 1.00 90.00 193 TYR A O 1
ATOM 1597 N N . THR A 1 194 ? 9.804 -6.316 -5.466 1.00 88.00 194 THR A N 1
ATOM 1598 C CA . THR A 1 194 ? 9.277 -6.682 -4.146 1.00 88.00 194 THR A CA 1
ATOM 1599 C C . THR A 1 194 ? 7.822 -6.320 -3.955 1.00 88.00 194 THR A C 1
ATOM 1601 O O . THR A 1 194 ? 7.188 -6.813 -3.026 1.00 88.00 194 THR A O 1
ATOM 1604 N N . TYR A 1 195 ? 7.245 -5.532 -4.860 1.00 84.50 195 TYR A N 1
ATOM 1605 C CA . TYR A 1 195 ? 5.811 -5.345 -4.857 1.00 84.50 195 TYR A CA 1
ATOM 1606 C C . TYR A 1 195 ? 5.127 -6.679 -5.094 1.00 84.50 195 TYR A C 1
ATOM 1608 O O . TYR A 1 195 ? 4.162 -6.951 -4.388 1.00 84.50 195 TYR A O 1
ATOM 1616 N N . GLN A 1 196 ? 5.633 -7.565 -5.957 1.00 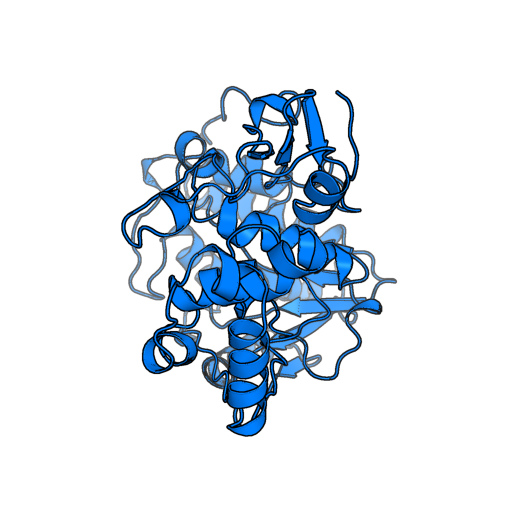86.00 196 GLN A N 1
ATOM 1617 C CA . GLN A 1 196 ? 5.065 -8.898 -6.252 1.00 86.00 196 GLN A CA 1
ATOM 1618 C C . GLN A 1 196 ? 4.905 -9.821 -5.040 1.00 86.00 196 GLN A C 1
ATOM 1620 O O . GLN A 1 196 ? 4.327 -10.882 -5.198 1.00 86.00 196 GLN A O 1
ATOM 1625 N N . MET A 1 197 ? 5.404 -9.431 -3.868 1.00 88.38 197 MET A N 1
ATOM 1626 C CA . MET A 1 197 ? 5.336 -10.197 -2.634 1.00 88.38 197 MET A CA 1
ATOM 1627 C C . MET A 1 197 ? 3.937 -10.763 -2.346 1.00 88.38 197 MET A C 1
ATOM 1629 O O . MET A 1 197 ? 2.994 -10.019 -2.052 1.00 88.38 197 MET A O 1
ATOM 1633 N N . ASP A 1 198 ? 3.867 -12.092 -2.326 1.00 90.38 198 ASP A N 1
ATOM 1634 C CA . ASP A 1 198 ? 2.720 -12.893 -1.907 1.00 90.38 198 ASP A CA 1
ATOM 1635 C C . ASP A 1 198 ? 2.673 -12.940 -0.368 1.00 90.38 198 ASP A C 1
ATOM 1637 O O . ASP A 1 198 ? 2.935 -13.955 0.275 1.00 90.38 198 ASP A O 1
ATOM 1641 N N . PHE A 1 199 ? 2.380 -11.799 0.264 1.00 89.12 199 PHE A N 1
ATOM 1642 C CA . PHE A 1 199 ? 2.442 -11.678 1.728 1.00 89.12 199 PHE A CA 1
ATOM 1643 C C . PHE A 1 199 ? 1.404 -12.525 2.469 1.00 89.12 199 PHE A C 1
ATOM 1645 O O . PHE A 1 199 ? 1.493 -12.623 3.683 1.00 89.12 199 PHE A O 1
ATOM 1652 N N . TRP A 1 200 ? 0.410 -13.075 1.769 1.00 91.12 200 TRP A N 1
ATOM 1653 C CA . TRP A 1 200 ? -0.659 -13.912 2.322 1.00 91.12 200 TRP A CA 1
ATOM 1654 C C . TRP A 1 200 ? -0.263 -15.393 2.463 1.00 91.12 200 TRP A C 1
ATOM 1656 O O . TRP A 1 200 ? -1.048 -16.176 3.002 1.00 91.12 200 TRP A O 1
ATOM 1666 N N . GLY A 1 201 ? 0.935 -15.782 2.006 1.00 87.19 201 GLY A N 1
ATOM 1667 C CA . GLY A 1 201 ? 1.441 -17.155 2.086 1.00 87.19 201 GLY A CA 1
ATOM 1668 C C . GLY A 1 201 ? 0.570 -18.150 1.314 1.00 87.19 201 GLY A C 1
ATOM 1669 O O . GLY A 1 201 ? 0.157 -17.879 0.190 1.00 87.19 201 GLY A O 1
ATOM 1670 N N . ASP A 1 202 ? 0.251 -19.285 1.939 1.00 88.75 202 ASP A N 1
ATOM 1671 C CA . ASP A 1 202 ? -0.502 -20.390 1.316 1.00 88.75 202 ASP A CA 1
ATOM 1672 C C . ASP A 1 202 ? -2.023 -20.157 1.222 1.00 88.75 202 ASP A C 1
ATOM 1674 O O . ASP A 1 202 ? -2.771 -21.030 0.775 1.00 88.75 202 ASP A O 1
ATOM 1678 N N . LEU A 1 203 ? -2.519 -19.003 1.676 1.00 92.88 203 LEU A N 1
ATOM 1679 C CA . LEU A 1 203 ? -3.936 -18.659 1.569 1.00 92.88 203 LEU A CA 1
ATOM 1680 C C . LEU A 1 203 ? -4.305 -18.389 0.102 1.00 92.88 203 LEU A C 1
ATOM 1682 O O . LEU A 1 203 ? -3.534 -17.763 -0.616 1.00 92.88 203 LEU A O 1
ATOM 1686 N N . ASP A 1 204 ? -5.507 -18.776 -0.342 1.00 93.94 204 ASP A N 1
ATOM 1687 C CA . ASP A 1 204 ? -6.022 -18.306 -1.637 1.00 93.94 204 ASP A CA 1
ATOM 1688 C C . ASP A 1 204 ? -6.596 -16.889 -1.474 1.00 93.94 204 ASP A C 1
ATOM 1690 O O . ASP A 1 204 ? -7.685 -16.736 -0.909 1.00 93.94 204 ASP A O 1
ATOM 1694 N N . PRO A 1 205 ? -5.918 -15.829 -1.958 1.00 92.69 205 PRO A N 1
ATOM 1695 C CA . PRO A 1 205 ? -6.363 -14.454 -1.747 1.00 92.69 205 PRO A CA 1
ATOM 1696 C C . PRO A 1 205 ? -7.718 -14.169 -2.411 1.00 92.69 205 PRO A C 1
ATOM 1698 O O . PRO A 1 205 ? -8.437 -13.266 -1.979 1.00 92.69 205 PRO A O 1
ATOM 1701 N N . ARG A 1 206 ? -8.121 -14.965 -3.411 1.00 93.69 206 ARG A N 1
ATOM 1702 C CA . ARG A 1 206 ? -9.405 -14.818 -4.116 1.00 93.69 206 ARG A CA 1
ATOM 1703 C C . ARG A 1 206 ? -10.618 -15.135 -3.244 1.00 93.69 206 ARG A C 1
ATOM 1705 O O . ARG A 1 206 ? -11.726 -14.734 -3.598 1.00 93.69 206 ARG A O 1
ATOM 1712 N N . GLU A 1 207 ? -10.428 -15.813 -2.114 1.00 95.75 207 GLU A N 1
ATOM 1713 C CA . GLU A 1 207 ? -11.493 -16.057 -1.136 1.00 95.75 207 GLU A CA 1
ATOM 1714 C C . GLU A 1 207 ? -11.714 -14.893 -0.161 1.00 95.75 207 GLU A C 1
ATOM 1716 O O . GLU A 1 207 ? -12.708 -14.895 0.569 1.00 95.75 207 GLU A O 1
ATOM 1721 N N . TYR A 1 208 ? -10.796 -13.925 -0.109 1.00 96.38 208 TYR A N 1
ATOM 1722 C CA . TYR A 1 208 ? -10.767 -12.910 0.938 1.00 96.38 208 TYR A CA 1
ATOM 1723 C C . TYR A 1 208 ? -10.939 -11.499 0.390 1.00 96.38 208 TYR A C 1
ATOM 1725 O O . TYR A 1 208 ? -10.410 -11.132 -0.659 1.00 96.38 208 TYR A O 1
ATOM 1733 N N . VAL A 1 209 ? -11.600 -10.662 1.184 1.00 94.44 209 VAL A N 1
ATOM 1734 C CA . VAL A 1 209 ? -11.445 -9.211 1.107 1.00 94.44 209 VAL A CA 1
ATOM 1735 C C . VAL A 1 209 ? -10.235 -8.806 1.945 1.00 94.44 209 VAL A C 1
ATOM 1737 O O . VAL A 1 209 ? -10.206 -9.051 3.156 1.00 94.44 209 VAL A O 1
ATOM 1740 N N . LEU A 1 210 ? -9.239 -8.169 1.331 1.00 93.31 210 LEU A N 1
ATOM 1741 C CA . LEU A 1 210 ? -8.070 -7.668 2.056 1.00 93.31 210 LEU A CA 1
ATOM 1742 C C . LEU A 1 210 ? -8.457 -6.465 2.920 1.00 93.31 210 LEU A C 1
ATOM 1744 O O . LEU A 1 210 ? -8.985 -5.487 2.401 1.00 93.31 210 LEU A O 1
ATOM 1748 N N . VAL A 1 211 ? -8.129 -6.484 4.211 1.00 93.31 211 VAL A N 1
ATOM 1749 C CA . VAL A 1 211 ? -8.246 -5.323 5.104 1.00 93.31 211 VAL A CA 1
ATOM 1750 C C . VAL A 1 211 ? -6.858 -4.836 5.491 1.00 93.31 211 VAL A C 1
ATOM 1752 O O . VAL A 1 211 ? -6.046 -5.617 5.979 1.00 93.31 211 VAL A O 1
ATOM 1755 N N . SER A 1 212 ? -6.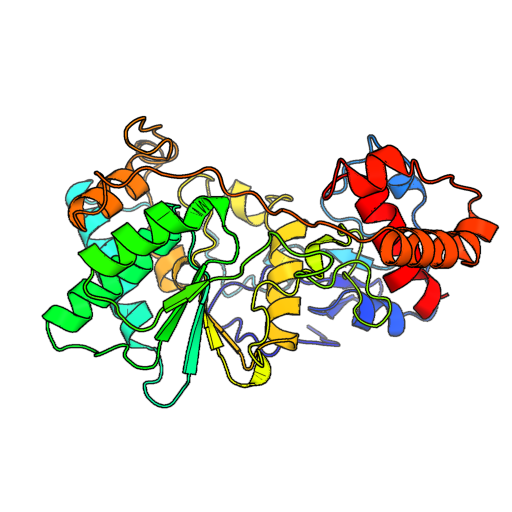568 -3.546 5.313 1.00 89.44 212 SER A N 1
ATOM 1756 C CA . SER A 1 212 ? -5.267 -2.981 5.693 1.00 89.44 212 SER A CA 1
ATOM 1757 C C . SER A 1 212 ? -5.379 -1.570 6.264 1.00 89.44 212 SER A C 1
ATOM 1759 O O . SER A 1 212 ? -6.211 -0.760 5.853 1.00 89.44 212 SER A O 1
ATOM 1761 N N . GLY A 1 213 ? -4.515 -1.281 7.239 1.00 81.62 213 GLY A N 1
ATOM 1762 C CA . GLY A 1 213 ? -4.467 -0.011 7.960 1.00 81.62 213 GLY A CA 1
ATOM 1763 C C . GLY A 1 213 ? -3.670 1.098 7.281 1.00 81.62 213 GLY A C 1
ATOM 1764 O O . GLY A 1 213 ? -3.395 2.090 7.939 1.00 81.62 213 GLY A O 1
ATOM 1765 N N . ALA A 1 214 ? -3.275 0.961 6.014 1.00 74.56 214 ALA A N 1
ATOM 1766 C CA . ALA A 1 214 ? -2.448 1.960 5.335 1.00 74.56 214 ALA A CA 1
ATOM 1767 C C . ALA A 1 214 ? -3.030 3.386 5.467 1.00 74.56 214 ALA A C 1
ATOM 1769 O O . ALA A 1 214 ? -4.076 3.675 4.886 1.00 74.56 214 ALA A O 1
ATOM 1770 N N . GLN A 1 215 ? -2.350 4.275 6.209 1.00 70.19 215 GLN A N 1
ATOM 1771 C CA . GLN A 1 215 ? -2.762 5.671 6.373 1.00 70.19 215 GLN A CA 1
ATOM 1772 C C . GLN A 1 215 ? -1.585 6.650 6.507 1.00 70.19 215 GLN A C 1
ATOM 1774 O O . GLN A 1 215 ? -0.576 6.351 7.140 1.00 70.19 215 GLN A O 1
ATOM 1779 N N . GLU A 1 216 ? -1.739 7.852 5.941 1.00 64.19 216 GLU A N 1
ATOM 1780 C CA . GLU A 1 216 ? -0.743 8.939 5.988 1.00 64.19 216 GLU A CA 1
ATOM 1781 C C . GLU A 1 216 ? -1.320 10.336 6.295 1.00 64.19 216 GLU A C 1
ATOM 1783 O O . GLU A 1 216 ? -0.559 11.255 6.609 1.00 64.19 216 GLU A O 1
ATOM 1788 N N . THR A 1 217 ? -2.645 10.526 6.298 1.00 63.94 217 THR A N 1
ATOM 1789 C CA . THR A 1 217 ? -3.254 11.855 6.540 1.00 63.94 217 THR A CA 1
ATOM 1790 C C . THR A 1 217 ? -3.040 12.397 7.960 1.00 63.94 217 THR A C 1
ATOM 1792 O O . THR A 1 217 ? -3.175 13.602 8.181 1.00 63.94 217 THR A O 1
ATOM 1795 N N . TYR A 1 218 ? -2.641 11.552 8.920 1.00 70.31 218 TYR A N 1
ATOM 1796 C CA . TYR A 1 218 ? -2.257 12.001 10.265 1.00 70.31 218 TYR A CA 1
ATOM 1797 C C . TYR A 1 218 ? -0.969 12.840 10.269 1.00 70.31 218 TYR A C 1
ATOM 1799 O O . TYR A 1 218 ? -0.743 13.643 11.178 1.00 70.31 218 TYR A O 1
ATOM 1807 N N . SER A 1 219 ? -0.122 12.662 9.250 1.00 67.31 219 SER A N 1
ATOM 1808 C CA . SER A 1 219 ? 1.231 13.222 9.208 1.00 67.31 219 SER A CA 1
ATOM 1809 C C . SER A 1 219 ? 1.461 14.211 8.063 1.00 67.31 219 SER A C 1
ATOM 1811 O O . SER A 1 219 ? 2.459 14.926 8.039 1.00 67.31 219 SER A O 1
ATOM 1813 N N . VAL A 1 220 ? 0.551 14.313 7.097 1.00 69.44 220 VAL A N 1
ATOM 1814 C CA . VAL A 1 220 ? 0.733 15.210 5.948 1.00 69.44 220 VAL A CA 1
ATOM 1815 C C . VAL A 1 220 ? -0.524 16.069 5.770 1.00 69.44 220 VAL A C 1
ATOM 1817 O O . VAL A 1 220 ? -1.631 15.528 5.761 1.00 69.44 220 VAL A O 1
ATOM 1820 N N . PRO A 1 221 ? -0.406 17.411 5.665 1.00 67.50 221 PRO A N 1
ATOM 1821 C CA . PRO A 1 221 ? -1.523 18.259 5.253 1.00 67.50 221 PRO A CA 1
ATOM 1822 C C . PRO A 1 221 ? -2.082 17.773 3.920 1.00 67.50 221 PRO A C 1
ATOM 1824 O O . PRO A 1 221 ? -1.314 17.340 3.065 1.00 67.50 221 PRO A O 1
ATOM 1827 N N . TYR A 1 222 ? -3.393 17.854 3.729 1.00 66.19 222 TYR A N 1
ATOM 1828 C CA . TYR A 1 222 ? -4.038 17.292 2.548 1.00 66.19 222 TYR A CA 1
ATOM 1829 C C . TYR A 1 222 ? -3.459 17.814 1.237 1.00 66.19 222 TYR A C 1
ATOM 1831 O O . TYR A 1 222 ? -3.198 17.029 0.336 1.00 66.19 222 TYR A O 1
ATOM 1839 N N . GLU A 1 223 ? -3.179 19.113 1.172 1.00 65.00 223 GLU A N 1
ATOM 1840 C CA . GLU A 1 223 ? -2.667 19.794 -0.015 1.00 65.00 223 GLU A CA 1
ATOM 1841 C C . GLU A 1 223 ? -1.274 19.292 -0.409 1.00 65.00 223 GLU A C 1
ATOM 1843 O O . GLU A 1 223 ? -0.851 19.455 -1.543 1.00 65.00 223 GLU A O 1
ATOM 1848 N N . ARG A 1 224 ? -0.540 18.686 0.530 1.00 68.88 224 ARG A N 1
ATOM 1849 C CA . ARG A 1 224 ? 0.724 17.992 0.255 1.00 68.88 224 ARG A CA 1
ATOM 1850 C C . ARG A 1 224 ? 0.522 16.496 0.079 1.00 68.88 224 ARG A C 1
ATOM 1852 O O . ARG A 1 224 ? 1.252 15.880 -0.682 1.00 68.88 224 ARG A O 1
ATOM 1859 N N . TRP A 1 225 ? -0.439 15.924 0.797 1.00 69.19 225 TRP A N 1
ATOM 1860 C CA . TRP A 1 225 ? -0.761 14.507 0.758 1.00 69.19 225 TRP A CA 1
ATOM 1861 C C . TRP A 1 225 ? -1.277 14.107 -0.619 1.00 69.19 225 TRP A C 1
ATOM 1863 O O . TRP A 1 225 ? -0.756 13.145 -1.158 1.00 69.19 225 TRP A O 1
ATOM 1873 N N . VAL A 1 226 ? -2.193 14.878 -1.219 1.00 62.81 226 VAL A N 1
ATOM 1874 C CA . VAL A 1 226 ? -2.797 14.611 -2.540 1.00 62.81 226 VAL A CA 1
ATOM 1875 C C . VAL A 1 226 ? -1.781 14.592 -3.696 1.00 62.81 226 VAL A C 1
ATOM 1877 O O . VAL A 1 226 ? -2.039 13.997 -4.735 1.00 62.81 226 VAL A O 1
ATOM 1880 N N . TYR A 1 227 ? -0.596 15.173 -3.485 1.00 62.66 227 TYR A N 1
ATOM 1881 C CA . TYR A 1 227 ? 0.526 15.149 -4.430 1.00 62.66 227 TYR A CA 1
ATOM 1882 C C . TYR A 1 227 ? 1.762 14.419 -3.874 1.00 62.66 227 TYR A C 1
ATOM 1884 O O . TYR A 1 227 ? 2.858 14.533 -4.427 1.00 62.66 227 TYR A O 1
ATOM 1892 N N . ALA A 1 228 ? 1.634 13.694 -2.756 1.00 62.00 228 ALA A N 1
ATOM 1893 C CA . ALA A 1 228 ? 2.758 13.002 -2.135 1.00 62.00 228 ALA A CA 1
ATOM 1894 C C . ALA A 1 228 ? 3.154 11.775 -2.970 1.00 62.00 228 ALA A C 1
ATOM 1896 O O . ALA A 1 228 ? 2.476 10.744 -2.962 1.00 62.00 228 ALA A O 1
ATOM 1897 N N . SER A 1 229 ? 4.295 11.867 -3.654 1.00 55.00 229 SER A N 1
ATOM 1898 C CA . SER A 1 229 ? 4.803 10.822 -4.553 1.00 55.00 229 SER A CA 1
ATOM 1899 C C . SER A 1 229 ? 4.982 9.461 -3.872 1.00 55.00 229 SER A C 1
ATOM 1901 O O . SER A 1 229 ? 4.606 8.445 -4.448 1.00 55.00 229 SER A O 1
ATOM 1903 N N . SER A 1 230 ? 5.452 9.414 -2.618 1.00 54.22 230 SER A N 1
ATOM 1904 C CA . SER A 1 230 ? 5.609 8.168 -1.838 1.00 54.22 230 SER A CA 1
ATOM 1905 C C . SER A 1 230 ? 4.300 7.393 -1.634 1.00 54.22 230 SER A C 1
ATOM 1907 O O . SER A 1 230 ? 4.310 6.205 -1.299 1.00 54.22 230 SER A O 1
ATOM 1909 N N . PHE A 1 231 ? 3.166 8.058 -1.828 1.00 50.97 231 PHE A N 1
ATOM 1910 C CA . PHE A 1 231 ? 1.845 7.531 -1.539 1.00 50.97 231 PHE A CA 1
ATOM 1911 C C . PHE A 1 231 ? 1.012 7.299 -2.799 1.00 50.97 231 PHE A C 1
ATOM 1913 O O . PHE A 1 231 ? 0.367 6.259 -2.924 1.00 50.97 231 PHE A O 1
ATOM 1920 N N . PHE A 1 232 ? 1.064 8.224 -3.755 1.00 49.94 232 PHE A N 1
ATOM 1921 C CA . PHE A 1 232 ? 0.338 8.120 -5.022 1.00 49.94 232 PHE A CA 1
ATOM 1922 C C . PHE A 1 232 ? 1.045 7.201 -6.022 1.00 49.94 232 PHE A C 1
ATOM 1924 O O . PHE A 1 232 ? 0.373 6.494 -6.773 1.00 49.94 232 PHE A O 1
ATOM 1931 N N . ASN A 1 233 ? 2.381 7.133 -5.969 1.00 54.09 233 ASN A N 1
ATOM 1932 C CA . ASN A 1 233 ? 3.155 6.334 -6.914 1.00 54.09 233 ASN A CA 1
ATOM 1933 C C . ASN A 1 233 ? 3.302 4.902 -6.435 1.00 54.09 233 ASN A C 1
ATOM 1935 O O . ASN A 1 233 ? 2.709 3.972 -6.965 1.00 54.09 233 ASN A O 1
ATOM 1939 N N . THR A 1 234 ? 4.011 4.747 -5.335 1.00 58.53 234 THR A N 1
ATOM 1940 C CA . THR A 1 234 ? 4.379 3.449 -4.790 1.00 58.53 234 THR A CA 1
ATOM 1941 C C . THR A 1 234 ? 3.201 2.728 -4.117 1.00 58.53 234 THR A C 1
ATOM 1943 O O . THR A 1 234 ? 2.987 1.535 -4.310 1.00 58.53 234 THR A O 1
ATOM 1946 N N . ARG A 1 235 ? 2.356 3.437 -3.354 1.00 62.53 235 ARG A N 1
ATOM 1947 C CA . ARG A 1 235 ? 1.237 2.800 -2.629 1.00 62.53 235 ARG A CA 1
ATOM 1948 C C . ARG A 1 235 ? -0.062 2.745 -3.432 1.00 62.53 235 ARG A C 1
ATOM 1950 O O . ARG A 1 235 ? -0.765 1.743 -3.326 1.00 62.53 235 ARG A O 1
ATOM 1957 N N . GLY A 1 236 ? -0.374 3.756 -4.242 1.00 62.59 236 GLY A N 1
ATOM 1958 C CA . GLY A 1 236 ? -1.567 3.771 -5.096 1.00 62.59 236 GLY A CA 1
ATOM 1959 C C . GLY A 1 236 ? -1.603 2.580 -6.055 1.00 62.59 236 GLY A C 1
ATOM 1960 O O . GLY A 1 236 ? -2.545 1.791 -6.014 1.00 62.59 236 GLY A O 1
ATOM 1961 N N . GLU A 1 237 ? -0.531 2.374 -6.822 1.00 69.19 237 GLU A N 1
ATOM 1962 C CA . GLU A 1 237 ? -0.392 1.234 -7.748 1.00 69.19 237 GLU A CA 1
ATOM 1963 C C . GLU A 1 237 ? -0.487 -0.110 -7.015 1.00 69.19 237 GLU A C 1
ATOM 1965 O O . GLU A 1 237 ? -1.177 -1.031 -7.459 1.00 69.19 237 GLU A O 1
ATOM 1970 N N . SER A 1 238 ? 0.115 -0.198 -5.823 1.00 71.00 238 SER A N 1
ATOM 1971 C CA . SER A 1 238 ? 0.029 -1.399 -4.992 1.00 71.00 238 SER A CA 1
ATOM 1972 C C . SER A 1 238 ? -1.413 -1.735 -4.581 1.00 71.00 238 SER A C 1
ATOM 1974 O O . SER A 1 238 ? -1.769 -2.910 -4.584 1.00 71.00 238 SER A O 1
ATOM 1976 N N . ILE A 1 239 ? -2.262 -0.737 -4.294 1.00 74.19 239 ILE A N 1
ATOM 1977 C CA . ILE A 1 239 ? -3.667 -0.935 -3.896 1.00 74.19 239 ILE A CA 1
ATOM 1978 C C . ILE A 1 239 ? -4.496 -1.478 -5.065 1.00 74.19 239 ILE A C 1
ATOM 1980 O O . ILE A 1 239 ? -5.220 -2.458 -4.886 1.00 74.19 239 ILE A O 1
ATOM 1984 N N . HIS A 1 240 ? -4.369 -0.888 -6.260 1.00 75.88 240 HIS A N 1
ATOM 1985 C CA . HIS A 1 240 ? -5.079 -1.364 -7.458 1.00 75.88 240 HIS A CA 1
ATOM 1986 C C . HIS A 1 240 ? -4.701 -2.793 -7.807 1.00 75.88 240 HIS A C 1
ATOM 1988 O O . HIS A 1 240 ? -5.558 -3.623 -8.099 1.00 75.88 240 HIS A O 1
ATOM 1994 N N . ARG A 1 241 ? -3.414 -3.105 -7.708 1.00 76.88 241 ARG A N 1
ATOM 1995 C CA . ARG A 1 241 ? -2.925 -4.456 -7.927 1.00 76.88 241 ARG A CA 1
ATOM 1996 C C . ARG A 1 241 ? -3.456 -5.441 -6.888 1.00 76.88 241 ARG A C 1
ATOM 1998 O O . ARG A 1 241 ? -3.879 -6.528 -7.264 1.00 76.88 241 ARG A O 1
ATOM 2005 N N . MET A 1 242 ? -3.509 -5.068 -5.607 1.00 82.31 242 MET A N 1
ATOM 2006 C CA . MET A 1 242 ? -4.135 -5.915 -4.582 1.00 82.31 242 MET A CA 1
ATOM 2007 C C . MET A 1 242 ? -5.614 -6.184 -4.887 1.00 82.31 242 MET A C 1
ATOM 2009 O O . MET A 1 242 ? -6.083 -7.296 -4.667 1.00 82.31 242 MET A O 1
ATOM 2013 N N . ALA A 1 243 ? -6.328 -5.227 -5.479 1.00 80.75 243 ALA A N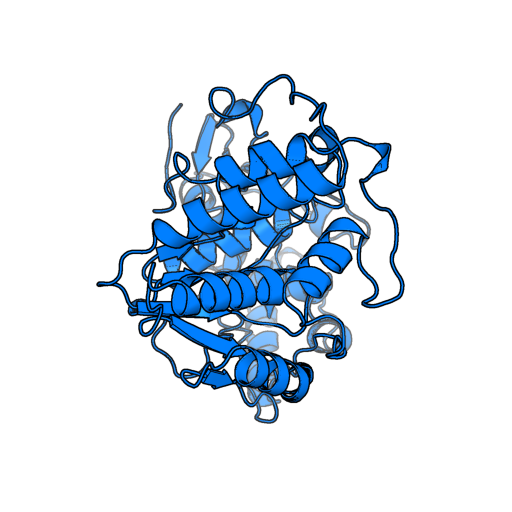 1
ATOM 2014 C CA . ALA A 1 243 ? -7.709 -5.415 -5.930 1.00 80.75 243 ALA A CA 1
ATOM 2015 C C . ALA A 1 243 ? -7.879 -6.420 -7.077 1.00 80.75 243 ALA A C 1
ATOM 2017 O O . ALA A 1 243 ? -8.979 -6.927 -7.283 1.00 80.75 243 ALA A O 1
ATOM 2018 N N . ASN A 1 244 ? -6.810 -6.697 -7.827 1.00 80.44 244 ASN A N 1
ATOM 2019 C CA . ASN A 1 244 ? -6.809 -7.717 -8.874 1.00 80.44 244 ASN A CA 1
ATOM 2020 C C . ASN A 1 244 ? -6.465 -9.112 -8.325 1.00 80.44 244 ASN A C 1
ATOM 2022 O O . ASN A 1 244 ? -6.764 -10.111 -8.976 1.00 80.44 244 ASN A O 1
ATOM 2026 N N . VAL A 1 245 ? -5.825 -9.182 -7.154 1.00 86.69 245 VAL A N 1
ATOM 2027 C CA . VAL A 1 245 ? -5.395 -10.431 -6.505 1.00 86.69 245 VAL A CA 1
ATOM 2028 C C . VAL A 1 245 ? -6.462 -10.959 -5.542 1.00 86.69 245 VAL A C 1
ATOM 2030 O O . VAL A 1 245 ? -6.755 -12.154 -5.531 1.00 86.69 245 VAL A O 1
ATOM 2033 N N . PHE A 1 246 ? -7.045 -10.069 -4.742 1.00 90.38 246 PHE A N 1
ATOM 2034 C CA . PHE A 1 246 ? -8.061 -10.400 -3.747 1.00 90.38 246 PHE A CA 1
ATOM 2035 C C . PHE A 1 246 ? -9.478 -10.339 -4.326 1.00 90.38 246 PHE A C 1
ATOM 2037 O O . PHE A 1 246 ? -9.705 -9.764 -5.391 1.00 90.38 246 PHE A O 1
ATOM 2044 N N . GLN A 1 247 ? -10.459 -10.899 -3.608 1.00 90.38 247 GLN A N 1
ATOM 2045 C CA . GLN A 1 247 ? -11.874 -10.769 -3.983 1.00 90.38 247 GLN A CA 1
ATOM 2046 C C . GLN A 1 247 ? -12.293 -9.293 -4.079 1.00 90.38 247 GLN A C 1
ATOM 2048 O O . GLN A 1 247 ? -13.065 -8.906 -4.959 1.00 90.38 247 GLN A O 1
ATOM 2053 N N . ASP A 1 248 ? -11.810 -8.502 -3.122 1.00 88.50 248 ASP A N 1
ATOM 2054 C CA . ASP A 1 248 ? -11.990 -7.061 -2.980 1.00 88.50 248 ASP A CA 1
ATOM 2055 C C . ASP A 1 248 ? -10.937 -6.549 -1.978 1.00 88.50 248 ASP A C 1
ATOM 2057 O O . ASP A 1 248 ? -10.223 -7.337 -1.345 1.00 88.50 248 ASP A O 1
ATOM 2061 N N . VAL A 1 249 ? -10.851 -5.241 -1.768 1.00 87.12 249 VAL A N 1
ATOM 2062 C CA . VAL A 1 249 ? -9.993 -4.650 -0.732 1.00 87.12 249 VAL A CA 1
ATOM 2063 C C . VAL A 1 249 ? -10.750 -3.578 0.042 1.00 87.12 249 VAL A C 1
ATOM 2065 O O . VAL A 1 249 ? -11.623 -2.880 -0.469 1.00 87.12 249 VAL A O 1
ATOM 2068 N N . PHE A 1 250 ? -10.386 -3.416 1.304 1.00 88.69 250 PHE A N 1
ATOM 2069 C CA . PHE A 1 250 ? -10.999 -2.475 2.217 1.00 88.69 250 PHE A CA 1
ATOM 2070 C C . PHE A 1 250 ? -9.931 -1.805 3.074 1.00 88.69 250 PHE A C 1
ATOM 2072 O O . PHE A 1 250 ? -9.232 -2.436 3.863 1.00 88.69 250 PHE A O 1
ATOM 2079 N N . PHE A 1 251 ? -9.826 -0.487 2.947 1.00 88.75 251 PHE A N 1
ATOM 2080 C CA . PHE A 1 251 ? -8.879 0.311 3.711 1.00 88.75 251 PHE A CA 1
ATOM 2081 C C . PHE A 1 251 ? -9.651 1.302 4.589 1.00 88.75 251 PHE A C 1
ATOM 2083 O O . PHE A 1 251 ? -10.005 2.383 4.110 1.00 88.75 251 PHE A O 1
ATOM 2090 N N . PRO A 1 252 ? -9.940 0.968 5.863 1.00 89.88 252 PRO A N 1
ATOM 2091 C CA . PRO A 1 252 ? -10.855 1.746 6.699 1.00 89.88 252 PRO A CA 1
ATOM 2092 C C . PRO A 1 252 ? -10.496 3.233 6.775 1.00 89.88 252 PRO A C 1
ATOM 2094 O O . PRO A 1 252 ? -11.348 4.094 6.561 1.00 89.88 252 PRO A O 1
ATOM 2097 N N . PHE A 1 253 ? -9.214 3.542 6.984 1.00 88.12 253 PHE A N 1
ATOM 2098 C CA . PHE A 1 253 ? -8.714 4.915 7.082 1.00 88.12 253 PHE A CA 1
ATOM 2099 C C . PHE A 1 253 ? -8.791 5.716 5.778 1.00 88.12 253 PHE A C 1
ATOM 2101 O O . PHE A 1 253 ? -8.660 6.938 5.799 1.00 88.12 253 PHE A O 1
ATOM 2108 N N . LEU A 1 254 ? -8.996 5.042 4.649 1.00 82.75 254 LEU A N 1
ATOM 2109 C CA . LEU A 1 254 ? -9.025 5.647 3.323 1.00 82.75 254 LEU A CA 1
ATOM 2110 C C . LEU A 1 254 ? -10.441 5.863 2.792 1.00 82.75 254 LEU A C 1
ATOM 2112 O O . LEU A 1 254 ? -10.604 6.442 1.719 1.00 82.75 254 LEU A O 1
ATOM 2116 N N . THR A 1 255 ? -11.452 5.434 3.545 1.00 83.44 255 THR A N 1
ATOM 2117 C CA . THR A 1 255 ? -12.850 5.772 3.273 1.00 83.44 255 THR A CA 1
ATOM 2118 C C . THR A 1 255 ? -13.073 7.276 3.369 1.00 83.44 255 THR A C 1
ATOM 2120 O O . THR A 1 255 ? -12.431 7.945 4.180 1.00 83.44 255 THR A O 1
ATOM 2123 N N . HIS A 1 256 ? -14.001 7.815 2.575 1.00 81.69 256 HIS A N 1
ATOM 2124 C CA . HIS A 1 256 ? -14.278 9.260 2.562 1.00 81.69 256 HIS A CA 1
ATOM 2125 C C . HIS A 1 256 ? -14.628 9.809 3.948 1.00 81.69 256 HIS A C 1
ATOM 2127 O O . HIS A 1 256 ? -14.165 10.883 4.312 1.00 81.69 256 HIS A O 1
ATOM 2133 N N . ASP A 1 257 ? -15.348 9.042 4.771 1.00 86.81 257 ASP A N 1
ATOM 2134 C CA . ASP A 1 257 ? -15.661 9.442 6.147 1.00 86.81 257 ASP A CA 1
ATOM 2135 C C . ASP A 1 257 ? -14.405 9.596 7.012 1.00 86.81 257 ASP A C 1
ATOM 2137 O O . ASP A 1 257 ? -14.252 10.605 7.701 1.00 86.81 257 ASP A O 1
ATOM 2141 N N . MET A 1 258 ? -13.482 8.627 6.952 1.00 88.88 258 MET A N 1
ATOM 2142 C CA . MET A 1 258 ? -12.219 8.700 7.692 1.00 88.88 258 MET A CA 1
ATOM 2143 C C . MET A 1 258 ? -11.289 9.778 7.140 1.00 88.88 258 MET A C 1
ATOM 2145 O O . MET A 1 258 ? -10.618 10.471 7.909 1.00 88.88 258 MET A O 1
ATOM 2149 N N . LEU A 1 259 ? -11.251 9.950 5.821 1.00 83.62 259 LEU A N 1
ATOM 2150 C CA . LEU A 1 259 ? -10.489 11.016 5.185 1.00 83.62 259 LEU A CA 1
ATOM 2151 C C . LEU A 1 259 ? -11.013 12.386 5.622 1.00 83.62 259 LEU A C 1
ATOM 2153 O O . LEU A 1 259 ? -10.213 13.196 6.071 1.00 83.62 259 LEU A O 1
ATOM 2157 N N . ASN A 1 260 ? -12.328 12.612 5.624 1.00 84.31 260 ASN A N 1
ATOM 2158 C CA . ASN A 1 260 ? -12.928 13.878 6.053 1.00 84.31 260 ASN A CA 1
ATOM 2159 C C . ASN A 1 260 ? -12.492 14.279 7.467 1.00 84.31 260 ASN A C 1
ATOM 2161 O O . ASN A 1 260 ? -11.996 15.389 7.669 1.00 84.31 260 ASN A O 1
ATOM 2165 N N . ILE A 1 261 ? -12.609 13.371 8.441 1.00 89.12 261 ILE A N 1
ATOM 2166 C CA . ILE A 1 261 ? -12.213 13.679 9.820 1.00 89.12 261 ILE A CA 1
ATOM 2167 C C . ILE A 1 261 ? -10.691 13.841 9.956 1.00 89.12 261 ILE A C 1
ATOM 2169 O O . ILE A 1 261 ? -10.237 14.839 10.514 1.00 89.12 261 ILE A O 1
ATOM 2173 N N . THR A 1 262 ? -9.879 12.944 9.385 1.00 87.69 262 THR A N 1
ATOM 2174 C CA . THR A 1 262 ? -8.409 13.026 9.508 1.00 87.69 262 THR A CA 1
ATOM 2175 C C . THR A 1 262 ? -7.816 14.236 8.782 1.00 87.69 262 THR A C 1
ATOM 2177 O O . THR A 1 262 ? -6.843 14.835 9.247 1.00 87.69 262 THR A O 1
ATOM 2180 N N . MET A 1 263 ? -8.416 14.649 7.666 1.00 83.25 263 MET A N 1
ATOM 2181 C CA . MET A 1 263 ? -8.026 15.853 6.940 1.00 83.25 263 MET A CA 1
ATOM 2182 C C . MET A 1 263 ? -8.397 17.121 7.706 1.00 83.25 263 MET A C 1
ATOM 2184 O O . MET A 1 263 ? -7.575 18.041 7.740 1.00 83.25 263 MET A O 1
ATOM 2188 N N . SER A 1 264 ? -9.562 17.134 8.368 1.00 87.44 264 SER A N 1
ATOM 2189 C CA . SER A 1 264 ? -10.050 18.269 9.169 1.00 87.44 264 SER A CA 1
ATOM 2190 C C . SER A 1 264 ? -9.223 18.570 10.421 1.00 87.44 264 SER A C 1
ATOM 2192 O O . SER A 1 264 ? -9.413 19.609 11.053 1.00 87.44 264 SER A O 1
ATOM 2194 N N . MET A 1 265 ? -8.289 17.684 10.777 1.00 89.50 265 MET A N 1
ATOM 2195 C CA . MET A 1 265 ? -7.417 17.844 11.933 1.00 89.50 265 MET A CA 1
ATOM 2196 C C . MET A 1 265 ? -6.696 19.208 11.932 1.00 89.50 265 MET A C 1
ATOM 2198 O O . MET A 1 265 ? -5.990 19.520 10.963 1.00 89.50 265 MET A O 1
ATOM 2202 N N . PRO A 1 266 ? -6.811 19.992 13.019 1.00 88.50 266 PRO A N 1
ATOM 2203 C CA . PRO A 1 266 ? -6.062 21.224 13.219 1.00 88.50 266 PRO A CA 1
ATOM 2204 C C . PRO A 1 266 ? -4.556 21.026 13.034 1.00 88.50 266 PRO A C 1
ATOM 2206 O O . PRO A 1 266 ? -3.989 19.985 13.385 1.00 88.50 266 PRO A O 1
ATOM 2209 N N . ARG A 1 267 ? -3.894 22.026 12.443 1.00 85.38 267 ARG A N 1
ATOM 2210 C CA . ARG A 1 267 ? -2.475 21.943 12.053 1.00 85.38 267 ARG A CA 1
ATOM 2211 C C . ARG A 1 267 ? -1.570 21.714 13.258 1.00 85.38 267 ARG A C 1
ATOM 2213 O O . ARG A 1 267 ? -0.594 20.982 13.144 1.00 85.38 267 ARG A O 1
ATOM 2220 N N . GLU A 1 268 ? -1.929 22.300 14.390 1.00 88.12 268 GLU A N 1
ATOM 2221 C CA . GLU A 1 268 ? -1.251 22.180 15.674 1.00 88.12 268 GLU A CA 1
ATOM 2222 C C . GLU A 1 268 ? -1.216 20.748 16.216 1.00 88.12 268 GLU A C 1
ATOM 2224 O O . GLU A 1 268 ? -0.317 20.444 16.987 1.00 88.12 268 GLU A O 1
ATOM 2229 N N . TRP A 1 269 ? -2.138 19.865 15.813 1.00 89.19 269 TRP A N 1
ATOM 2230 C CA . TRP A 1 269 ? -2.170 18.465 16.260 1.00 89.19 269 TRP A CA 1
ATOM 2231 C C . TRP A 1 269 ? -1.478 17.511 15.280 1.00 89.19 269 TRP A C 1
ATOM 2233 O O . TRP A 1 269 ? -1.181 16.368 15.636 1.00 89.19 269 TRP A O 1
ATOM 2243 N N . LYS A 1 270 ? -1.188 17.963 14.050 1.00 86.00 270 LYS A N 1
ATOM 2244 C CA . LYS A 1 270 ? -0.477 17.155 13.049 1.00 86.00 270 LYS A CA 1
ATOM 2245 C C . LYS A 1 270 ? 1.002 17.040 13.410 1.00 86.00 270 LYS A C 1
ATOM 2247 O O . LYS A 1 270 ? 1.626 18.011 13.822 1.00 86.00 270 LYS A O 1
ATOM 2252 N N . ASN A 1 271 ? 1.594 15.869 13.174 1.00 79.25 271 ASN A N 1
ATOM 2253 C CA . ASN A 1 271 ? 3.040 15.627 13.319 1.00 79.25 271 ASN A CA 1
ATOM 2254 C C . ASN A 1 271 ? 3.656 15.896 14.700 1.00 79.25 271 ASN A C 1
ATOM 2256 O O . ASN A 1 271 ? 4.883 15.971 14.806 1.00 79.25 271 ASN A O 1
ATOM 2260 N N . ILE A 1 272 ? 2.859 16.000 15.766 1.00 88.44 272 ILE A N 1
ATOM 2261 C CA . ILE A 1 272 ? 3.417 16.013 17.120 1.00 88.44 272 ILE A CA 1
ATOM 2262 C C . ILE A 1 272 ? 4.025 14.636 17.368 1.00 88.44 272 ILE A C 1
ATOM 2264 O O . ILE A 1 272 ? 3.292 13.662 17.496 1.00 88.44 272 ILE A O 1
ATOM 2268 N N . LYS A 1 273 ? 5.356 14.543 17.412 1.00 88.25 273 LYS A N 1
ATOM 2269 C CA . LYS A 1 273 ? 6.051 13.287 17.709 1.00 88.25 273 LYS A CA 1
ATOM 2270 C C . LYS A 1 273 ? 5.756 12.844 19.138 1.00 88.25 273 LYS A C 1
ATOM 2272 O O . LYS A 1 273 ? 5.841 13.645 20.064 1.00 88.25 273 LYS A O 1
ATOM 2277 N N . ASP A 1 274 ? 5.509 11.555 19.302 1.00 88.44 274 ASP A N 1
ATOM 2278 C CA . ASP A 1 274 ? 5.317 10.895 20.582 1.00 88.44 274 ASP A CA 1
ATOM 2279 C C . ASP A 1 274 ? 6.246 9.680 20.678 1.00 88.44 274 ASP A C 1
ATOM 2281 O O . ASP A 1 274 ? 6.252 8.786 19.822 1.00 88.44 274 ASP A O 1
ATOM 2285 N N . SER A 1 275 ? 7.085 9.673 21.711 1.00 87.94 275 SER A N 1
ATOM 2286 C CA . SER A 1 275 ? 8.119 8.659 21.906 1.00 87.94 275 SER A CA 1
ATOM 2287 C C . SER A 1 275 ? 7.581 7.339 22.452 1.00 87.94 275 SER A C 1
ATOM 2289 O O . SER A 1 275 ? 8.284 6.340 22.324 1.00 87.94 275 SER A O 1
ATOM 2291 N N . ARG A 1 276 ? 6.355 7.292 23.000 1.00 87.94 276 ARG A N 1
ATOM 2292 C CA . ARG A 1 276 ? 5.793 6.069 23.609 1.00 87.94 276 ARG A CA 1
ATOM 2293 C C . ARG A 1 276 ? 5.725 4.906 22.619 1.00 87.94 276 ARG A C 1
ATOM 2295 O O . ARG A 1 276 ? 5.993 3.771 22.994 1.00 87.94 276 ARG A O 1
ATOM 2302 N N . ILE A 1 277 ? 5.423 5.197 21.350 1.00 84.88 277 ILE A N 1
ATOM 2303 C CA . ILE A 1 277 ? 5.432 4.214 20.248 1.00 84.88 277 ILE A CA 1
ATOM 2304 C C . ILE A 1 277 ? 6.178 4.705 18.994 1.00 84.88 277 ILE A C 1
ATOM 2306 O O . ILE A 1 277 ? 6.111 4.066 17.944 1.00 84.88 277 ILE A O 1
ATOM 2310 N N . GLY A 1 278 ? 6.863 5.854 19.065 1.00 82.81 278 GLY A N 1
ATOM 2311 C CA . GLY A 1 278 ? 7.602 6.432 17.935 1.00 82.81 278 GLY A CA 1
ATOM 2312 C C . GLY A 1 278 ? 6.704 6.833 16.758 1.00 82.81 278 GLY A C 1
ATOM 2313 O O . GLY A 1 278 ? 7.035 6.567 15.596 1.00 82.81 278 GLY A O 1
ATOM 2314 N N . ARG A 1 279 ? 5.537 7.420 17.044 1.00 84.19 279 ARG A N 1
ATOM 2315 C CA . ARG A 1 279 ? 4.529 7.855 16.054 1.00 84.19 279 ARG A CA 1
ATOM 2316 C C . ARG A 1 279 ? 4.015 9.252 16.390 1.00 84.19 279 ARG A C 1
ATOM 2318 O O . ARG A 1 279 ? 4.554 9.903 17.277 1.00 84.19 279 ARG A O 1
ATOM 2325 N N . ASP A 1 280 ? 3.030 9.755 15.644 1.00 89.38 280 ASP A N 1
ATOM 2326 C CA . ASP A 1 280 ? 2.361 10.990 16.051 1.00 89.38 280 ASP A CA 1
ATOM 2327 C C . ASP A 1 280 ? 1.450 10.771 17.265 1.00 89.38 280 ASP A C 1
ATOM 2329 O O . ASP A 1 280 ? 0.973 9.662 17.534 1.00 89.38 280 ASP A O 1
ATOM 2333 N N . LYS A 1 281 ? 1.220 11.862 17.993 1.00 92.12 281 LYS A N 1
ATOM 2334 C CA . LYS A 1 281 ? 0.447 11.891 19.229 1.00 92.12 281 LYS A CA 1
ATOM 2335 C C . LYS A 1 281 ? -0.974 11.362 19.048 1.00 92.12 281 LYS A C 1
ATOM 2337 O O . LYS A 1 281 ? -1.418 10.579 19.871 1.00 92.12 281 LYS A O 1
ATOM 2342 N N . VAL A 1 282 ? -1.662 11.719 17.961 1.00 93.19 282 VAL A N 1
ATOM 2343 C CA . VAL A 1 282 ? -3.048 11.278 17.717 1.00 93.19 282 VAL A CA 1
ATOM 2344 C C . VAL A 1 282 ? -3.133 9.764 17.617 1.00 93.19 282 VAL A C 1
ATOM 2346 O O . VAL A 1 282 ? -3.925 9.146 18.324 1.00 93.19 282 VAL A O 1
ATOM 2349 N N . ARG A 1 283 ? -2.287 9.139 16.795 1.00 92.31 283 ARG A N 1
ATOM 2350 C CA . ARG A 1 283 ? -2.250 7.673 16.718 1.00 92.31 283 ARG A CA 1
ATOM 2351 C C . ARG A 1 283 ? -1.825 7.031 18.033 1.00 92.31 283 ARG A C 1
ATOM 2353 O O . ARG A 1 283 ? -2.343 5.976 18.384 1.00 92.31 283 ARG A O 1
ATOM 2360 N N . THR A 1 284 ? -0.909 7.663 18.759 1.00 93.81 284 THR A N 1
ATOM 2361 C CA . THR A 1 284 ? -0.465 7.176 20.070 1.00 93.81 284 THR A CA 1
ATOM 2362 C C . THR A 1 284 ? -1.600 7.171 21.092 1.00 93.81 284 THR A C 1
ATOM 2364 O O . THR A 1 284 ? -1.835 6.146 21.728 1.00 93.81 284 THR A O 1
ATOM 2367 N N . ASP A 1 285 ? -2.354 8.263 21.190 1.00 96.06 285 ASP A N 1
ATOM 2368 C CA . ASP A 1 285 ? -3.462 8.397 22.137 1.00 96.06 285 ASP A CA 1
ATOM 2369 C C . ASP A 1 285 ? -4.626 7.456 21.781 1.00 96.06 285 ASP A C 1
ATOM 2371 O O . ASP A 1 285 ? -5.219 6.844 22.666 1.00 96.06 285 ASP A O 1
ATOM 2375 N N . LEU A 1 286 ? -4.909 7.239 20.489 1.00 95.69 286 LEU A N 1
ATOM 2376 C CA . LEU A 1 286 ? -5.886 6.227 20.057 1.00 95.69 286 LEU A CA 1
ATOM 2377 C C . LEU A 1 286 ? -5.466 4.806 20.471 1.00 95.69 286 LEU A C 1
ATOM 2379 O O . LEU A 1 286 ? -6.288 4.020 20.939 1.00 95.69 286 LEU A O 1
ATOM 2383 N N . VAL A 1 287 ? -4.183 4.459 20.326 1.00 96.19 287 VAL A N 1
ATOM 2384 C CA . VAL A 1 287 ? -3.643 3.161 20.773 1.00 96.19 287 VAL A CA 1
ATOM 2385 C C . VAL A 1 287 ? -3.715 3.025 22.301 1.00 96.19 287 VAL A C 1
ATOM 2387 O O . VAL A 1 287 ? -4.010 1.940 22.809 1.00 96.19 287 VAL A O 1
ATOM 2390 N N . GLU A 1 288 ? -3.480 4.109 23.040 1.00 96.94 288 GLU A N 1
ATOM 2391 C CA . GLU A 1 288 ? -3.607 4.160 24.501 1.00 96.94 288 GLU A CA 1
ATOM 2392 C C . GLU A 1 288 ? -5.045 3.960 24.976 1.00 96.94 288 GLU A C 1
ATOM 2394 O O . GLU A 1 288 ? -5.276 3.116 25.843 1.00 96.94 288 GLU A O 1
ATOM 2399 N N . ARG A 1 289 ? -6.021 4.631 24.360 1.00 97.31 289 ARG A N 1
ATOM 2400 C CA . ARG A 1 289 ? -7.453 4.458 24.665 1.00 97.31 289 ARG A CA 1
ATOM 2401 C C . ARG A 1 289 ? -7.955 3.033 24.422 1.00 97.31 289 ARG A C 1
ATOM 2403 O O . ARG A 1 289 ? -8.899 2.584 25.068 1.00 97.31 289 ARG A O 1
ATOM 2410 N N . LEU A 1 290 ? -7.303 2.298 23.522 1.00 96.88 290 LEU A N 1
ATOM 2411 C CA . LEU A 1 290 ? -7.566 0.878 23.273 1.00 96.88 290 LEU A CA 1
ATOM 2412 C C . LEU A 1 290 ? -6.837 -0.059 24.250 1.00 96.88 290 LEU A C 1
ATOM 2414 O O . LEU A 1 290 ? -7.025 -1.272 24.178 1.00 96.88 290 LEU A O 1
ATOM 2418 N N . GLY A 1 291 ? -6.009 0.473 25.153 1.00 96.12 291 GLY A N 1
ATOM 2419 C CA . GLY A 1 291 ? -5.225 -0.304 26.112 1.00 96.12 291 GLY A CA 1
ATOM 2420 C C . GLY A 1 291 ? -4.025 -1.022 25.492 1.00 96.12 291 GLY A C 1
ATOM 2421 O O . GLY A 1 291 ? -3.494 -1.946 26.097 1.00 96.12 291 GLY A O 1
ATOM 2422 N N . LEU A 1 292 ? -3.577 -0.620 24.297 1.00 96.38 292 LEU A N 1
ATOM 2423 C CA . LEU A 1 292 ? -2.546 -1.325 23.517 1.00 96.38 292 LEU A CA 1
ATOM 2424 C C . LEU A 1 292 ? -1.175 -0.627 23.536 1.00 96.38 292 LEU A C 1
ATOM 2426 O O . LEU A 1 292 ? -0.244 -1.076 22.863 1.00 96.38 292 LEU A O 1
ATOM 2430 N N . ILE A 1 293 ? -1.038 0.473 24.285 1.00 95.62 293 ILE A N 1
ATOM 2431 C CA . ILE A 1 293 ? 0.172 1.316 24.306 1.00 95.62 293 ILE A CA 1
ATOM 2432 C C . ILE A 1 293 ? 1.399 0.613 24.895 1.00 95.62 293 ILE A C 1
ATOM 2434 O O . ILE A 1 293 ? 2.521 0.880 24.484 1.00 95.62 293 ILE A O 1
ATOM 2438 N N . HIS A 1 294 ? 1.186 -0.317 25.825 1.00 94.25 294 HIS A N 1
ATOM 2439 C CA . HIS A 1 294 ? 2.253 -1.025 26.533 1.00 94.25 294 HIS A CA 1
ATOM 2440 C C . HIS A 1 294 ? 2.931 -2.116 25.687 1.00 94.25 294 HIS A C 1
ATOM 2442 O O . HIS A 1 294 ? 3.955 -2.658 26.095 1.00 94.25 294 HIS A O 1
ATOM 2448 N N . ILE A 1 295 ? 2.363 -2.461 24.528 1.00 94.06 295 ILE A N 1
ATOM 2449 C CA . ILE A 1 295 ? 2.911 -3.489 23.641 1.00 94.06 295 ILE A CA 1
ATOM 2450 C C . ILE A 1 295 ? 3.967 -2.838 22.736 1.00 94.06 295 ILE A C 1
ATOM 2452 O O . ILE A 1 295 ? 3.635 -1.888 22.019 1.00 94.06 295 ILE A O 1
ATOM 2456 N N . PRO A 1 296 ? 5.222 -3.315 22.701 1.00 91.06 296 PRO A N 1
ATOM 2457 C CA . PRO A 1 296 ? 6.276 -2.675 21.917 1.00 91.06 296 PRO A CA 1
ATOM 2458 C C . PRO A 1 296 ? 5.961 -2.696 20.417 1.00 91.06 296 PRO A C 1
ATOM 2460 O O . PRO A 1 296 ? 5.340 -3.630 19.905 1.00 91.06 296 PRO A O 1
ATOM 2463 N N . VAL A 1 297 ? 6.366 -1.653 19.694 1.00 89.25 297 VAL A N 1
ATOM 2464 C CA . VAL A 1 297 ? 6.360 -1.655 18.224 1.00 89.25 297 VAL A CA 1
ATOM 2465 C C . VAL A 1 297 ? 7.645 -2.327 17.757 1.00 89.25 297 VAL A C 1
ATOM 2467 O O . VAL A 1 297 ? 8.737 -1.875 18.099 1.00 89.25 297 VAL A O 1
ATOM 2470 N N . GLN A 1 298 ? 7.514 -3.402 16.988 1.00 88.81 298 GLN A N 1
ATOM 2471 C CA . GLN A 1 298 ? 8.634 -4.090 16.361 1.00 88.81 298 GLN A CA 1
ATOM 2472 C C . GLN A 1 298 ? 8.872 -3.491 14.972 1.00 88.81 298 GLN A C 1
ATOM 2474 O O . GLN A 1 298 ? 7.943 -3.079 14.276 1.00 88.81 298 GLN A O 1
ATOM 2479 N N . ALA A 1 299 ? 10.138 -3.374 14.577 1.00 82.69 299 ALA A N 1
ATOM 2480 C CA . ALA A 1 299 ? 10.469 -2.858 13.259 1.00 82.69 299 ALA A CA 1
ATOM 2481 C C . ALA A 1 299 ? 10.080 -3.899 12.203 1.00 82.69 299 ALA A C 1
ATOM 2483 O O . ALA A 1 299 ? 10.709 -4.953 12.112 1.00 82.69 299 ALA A O 1
ATOM 2484 N N . ALA A 1 300 ? 9.051 -3.584 11.414 1.00 81.50 300 ALA A N 1
ATOM 2485 C CA . ALA A 1 300 ? 8.661 -4.386 10.267 1.00 81.50 300 ALA A CA 1
ATOM 2486 C C . ALA A 1 300 ? 9.865 -4.589 9.339 1.00 81.50 300 ALA A C 1
ATOM 2488 O O . ALA A 1 300 ? 10.491 -3.629 8.885 1.00 81.50 300 ALA A O 1
ATOM 2489 N N . SER A 1 301 ? 10.176 -5.847 9.063 1.00 84.62 301 SER A N 1
ATOM 2490 C CA . SER A 1 301 ? 11.197 -6.254 8.106 1.00 84.62 301 SER A CA 1
ATOM 2491 C C . SER A 1 301 ? 10.740 -7.546 7.444 1.00 84.62 301 SER A C 1
ATOM 2493 O O . SER A 1 301 ? 10.005 -8.316 8.057 1.00 84.62 301 SER A O 1
ATOM 2495 N N . CYS A 1 302 ? 11.133 -7.762 6.195 1.00 83.44 302 CYS A N 1
ATOM 2496 C CA . CYS A 1 302 ? 10.839 -8.987 5.459 1.00 83.44 302 CYS A CA 1
ATOM 2497 C C . CYS A 1 302 ? 12.156 -9.704 5.188 1.00 83.44 302 CYS A C 1
ATOM 2499 O O . CYS A 1 302 ? 13.107 -9.096 4.685 1.00 83.44 302 CYS A O 1
ATOM 2501 N N . ARG A 1 303 ? 12.221 -11.000 5.484 1.00 89.00 303 ARG A N 1
ATOM 2502 C CA . ARG A 1 303 ? 13.298 -11.853 4.976 1.00 89.00 303 ARG A CA 1
ATOM 2503 C C . ARG A 1 303 ? 12.883 -12.386 3.617 1.00 89.00 303 ARG A C 1
ATOM 2505 O O . ARG A 1 303 ? 12.201 -13.395 3.521 1.00 89.00 303 ARG A O 1
ATOM 2512 N N . PHE A 1 304 ? 13.280 -11.694 2.553 1.00 88.12 304 PHE A N 1
ATOM 2513 C CA . PHE A 1 304 ? 12.926 -12.144 1.207 1.00 88.12 304 PHE A CA 1
ATOM 2514 C C . PHE A 1 304 ? 13.529 -13.504 0.848 1.00 88.12 304 PHE A C 1
ATOM 2516 O O . PHE A 1 304 ? 12.925 -14.226 0.066 1.00 88.12 304 PHE A O 1
ATOM 2523 N N . ASN A 1 305 ? 14.695 -13.841 1.423 1.00 87.56 305 ASN A N 1
ATOM 2524 C CA . ASN A 1 305 ? 15.353 -15.147 1.313 1.00 87.56 305 ASN A CA 1
ATOM 2525 C C . ASN A 1 305 ? 15.284 -15.760 -0.097 1.00 87.56 305 ASN A C 1
ATOM 2527 O O . ASN A 1 305 ? 14.978 -16.935 -0.265 1.00 87.56 305 ASN A O 1
ATOM 2531 N N . VAL A 1 306 ? 15.574 -14.949 -1.117 1.00 91.44 306 VAL A N 1
ATOM 2532 C CA . VAL A 1 306 ? 15.533 -15.396 -2.513 1.00 91.44 306 VAL A CA 1
ATOM 2533 C C . VAL A 1 306 ? 16.604 -16.458 -2.738 1.00 91.44 306 VAL A C 1
ATOM 2535 O O . VAL A 1 306 ? 17.793 -16.171 -2.512 1.00 91.44 306 VAL A O 1
ATOM 2538 N N . SER A 1 307 ? 16.190 -17.651 -3.171 1.00 94.56 307 SER A N 1
ATOM 2539 C CA . SER A 1 307 ? 17.088 -18.789 -3.388 1.00 94.56 307 SER A CA 1
ATOM 2540 C C . SER A 1 307 ? 18.128 -18.482 -4.479 1.00 94.56 307 SER A C 1
ATOM 2542 O O . SER A 1 307 ? 17.865 -17.661 -5.364 1.00 94.56 307 SER A O 1
ATOM 2544 N N . PRO A 1 308 ? 19.310 -19.125 -4.467 1.00 95.25 308 PRO A N 1
ATOM 2545 C CA . PRO A 1 308 ? 20.287 -18.981 -5.548 1.00 95.25 308 PRO A CA 1
ATOM 2546 C C . PRO A 1 308 ? 19.693 -19.259 -6.937 1.00 95.25 308 PRO A C 1
ATOM 2548 O O . PRO A 1 308 ? 19.951 -18.515 -7.882 1.00 95.25 308 PRO A O 1
ATOM 2551 N N . GLU A 1 309 ? 18.844 -20.279 -7.053 1.00 95.31 309 GLU A N 1
ATOM 2552 C CA . GLU A 1 309 ? 18.166 -20.656 -8.296 1.00 95.31 309 GLU A CA 1
ATOM 2553 C C . GLU A 1 309 ? 17.203 -19.559 -8.766 1.00 95.31 309 GLU A C 1
ATOM 2555 O O . GLU A 1 309 ? 17.174 -19.212 -9.953 1.00 95.31 309 GLU A O 1
ATOM 2560 N N . ARG A 1 310 ? 16.439 -18.964 -7.840 1.00 94.44 310 ARG A N 1
ATOM 2561 C CA . ARG A 1 310 ? 15.546 -17.845 -8.148 1.00 94.44 310 ARG A CA 1
ATOM 2562 C C . ARG A 1 310 ? 16.330 -16.607 -8.574 1.00 94.44 310 ARG A C 1
ATOM 2564 O O . ARG A 1 310 ? 15.956 -15.979 -9.564 1.00 94.44 310 ARG A O 1
ATOM 2571 N N . ARG A 1 311 ? 17.434 -16.284 -7.890 1.00 95.56 311 ARG A N 1
ATOM 2572 C CA . ARG A 1 311 ? 18.324 -15.171 -8.270 1.00 95.56 311 ARG A CA 1
ATOM 2573 C C . ARG A 1 311 ? 18.856 -15.353 -9.685 1.00 95.56 311 ARG A C 1
ATOM 2575 O O . ARG A 1 311 ? 18.728 -14.437 -10.491 1.00 95.56 311 ARG A O 1
ATOM 2582 N N . GLN A 1 312 ? 19.369 -16.542 -10.005 1.00 96.00 312 GLN A N 1
ATOM 2583 C CA . GLN A 1 312 ? 19.861 -16.848 -11.348 1.00 96.00 312 GLN A CA 1
ATOM 2584 C C . GLN A 1 312 ? 18.751 -16.711 -12.393 1.00 96.00 312 GLN A C 1
ATOM 2586 O O . GLN A 1 312 ? 18.953 -16.083 -13.424 1.00 96.00 312 GLN A O 1
ATOM 2591 N N . THR A 1 313 ? 17.551 -17.218 -12.098 1.00 95.62 313 THR A N 1
ATOM 2592 C CA . THR A 1 313 ? 16.393 -17.097 -12.998 1.00 95.62 313 THR A CA 1
ATOM 2593 C C . THR A 1 313 ? 16.044 -15.635 -13.285 1.00 95.62 313 THR A C 1
ATOM 2595 O O . THR A 1 313 ? 15.775 -15.277 -14.432 1.00 95.62 313 THR A O 1
ATOM 2598 N N . MET A 1 314 ? 16.064 -14.779 -12.259 1.00 96.25 314 MET A N 1
ATOM 2599 C CA . MET A 1 314 ? 15.820 -13.344 -12.411 1.00 96.25 314 MET A CA 1
ATOM 2600 C C . MET A 1 314 ? 16.899 -12.679 -13.275 1.00 96.25 314 MET A C 1
ATOM 2602 O O . MET A 1 314 ? 16.563 -11.931 -14.195 1.00 96.25 314 MET A O 1
ATOM 2606 N N . LEU A 1 315 ? 18.176 -12.964 -13.019 1.00 96.94 315 LEU A N 1
ATOM 2607 C CA . LEU A 1 315 ? 19.291 -12.417 -13.797 1.00 96.94 315 LEU A CA 1
ATOM 2608 C C . LEU A 1 315 ? 19.233 -12.874 -15.259 1.00 96.94 315 LEU A C 1
ATOM 2610 O O . LEU A 1 315 ? 19.275 -12.045 -16.164 1.00 96.94 315 LEU A O 1
ATOM 2614 N N . ASP A 1 316 ? 19.014 -14.167 -15.501 1.00 96.81 316 ASP A N 1
ATOM 2615 C CA . ASP A 1 316 ? 18.900 -14.731 -16.847 1.00 96.81 316 ASP A CA 1
ATOM 2616 C C . ASP A 1 316 ? 17.724 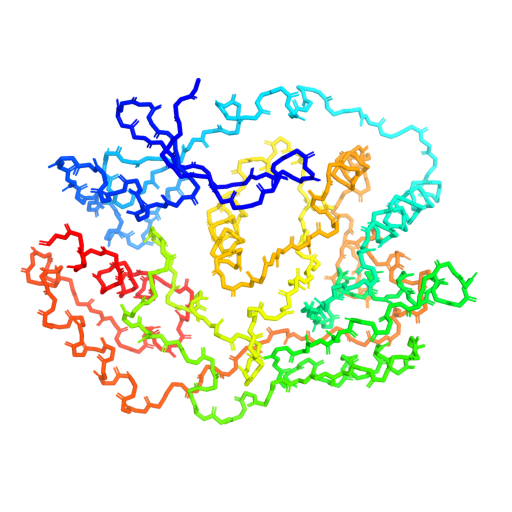-14.142 -17.634 1.00 96.81 316 ASP A C 1
ATOM 2618 O O . ASP A 1 316 ? 17.786 -14.051 -18.863 1.00 96.81 316 ASP A O 1
ATOM 2622 N N . ALA A 1 317 ? 16.620 -13.804 -16.960 1.00 96.25 317 ALA A N 1
ATOM 2623 C CA . ALA A 1 317 ? 15.476 -13.151 -17.593 1.00 96.25 317 ALA A CA 1
ATOM 2624 C C . ALA A 1 317 ? 15.837 -11.738 -18.074 1.00 96.25 317 ALA A C 1
ATOM 2626 O O . ALA A 1 317 ? 15.470 -11.360 -19.184 1.00 96.25 317 ALA A O 1
ATOM 2627 N N . TYR A 1 318 ? 16.603 -10.988 -17.277 1.00 97.38 318 TYR A N 1
ATOM 2628 C CA . TYR A 1 318 ? 17.075 -9.658 -17.655 1.00 97.38 318 TYR A CA 1
ATOM 2629 C C . TYR A 1 318 ? 18.129 -9.708 -18.768 1.00 97.38 318 TYR A C 1
ATOM 2631 O O . TYR A 1 318 ? 17.999 -9.003 -19.767 1.00 97.38 318 TYR A O 1
ATOM 2639 N N . GLU A 1 319 ? 19.138 -10.573 -18.643 1.00 96.75 319 GLU A N 1
ATOM 2640 C CA . GLU A 1 319 ? 20.254 -10.650 -19.598 1.00 96.75 319 GLU A CA 1
ATOM 2641 C C . GLU A 1 319 ? 19.816 -11.063 -21.008 1.00 96.75 319 GLU A C 1
ATOM 2643 O O . GLU A 1 319 ? 20.388 -10.620 -22.005 1.00 96.75 319 GLU A O 1
ATOM 2648 N N . ARG A 1 320 ? 18.767 -11.885 -21.113 1.00 95.19 320 ARG A N 1
ATOM 2649 C CA . ARG A 1 320 ? 18.187 -12.291 -22.403 1.00 95.19 320 ARG A CA 1
ATOM 2650 C C . ARG A 1 320 ? 17.167 -11.291 -22.957 1.00 95.19 320 ARG A C 1
ATOM 2652 O O . ARG A 1 320 ? 16.745 -11.454 -24.103 1.00 95.19 320 ARG A O 1
ATOM 2659 N N . GLY A 1 321 ? 16.765 -10.297 -22.167 1.00 94.75 321 GLY A N 1
ATOM 2660 C CA . GLY A 1 321 ? 15.718 -9.341 -22.509 1.00 94.75 321 GLY A CA 1
ATOM 2661 C C . GLY A 1 321 ? 16.118 -8.350 -23.606 1.00 94.75 321 GLY A C 1
ATOM 2662 O O . GLY A 1 321 ? 17.276 -7.934 -23.736 1.00 94.75 321 GLY A O 1
ATOM 2663 N N . LYS A 1 322 ? 15.132 -7.918 -24.392 1.00 96.38 322 LYS A N 1
ATOM 2664 C CA . LYS A 1 322 ? 15.255 -6.829 -25.367 1.00 96.38 322 LYS A CA 1
ATOM 2665 C C . LYS A 1 322 ? 15.680 -5.523 -24.705 1.00 96.38 322 LYS A C 1
ATOM 2667 O O . LYS A 1 322 ? 16.473 -4.798 -25.299 1.00 96.38 322 LYS A O 1
ATOM 2672 N N . PHE A 1 323 ? 15.213 -5.227 -23.490 1.00 96.75 323 PHE A N 1
ATOM 2673 C CA . PHE A 1 323 ? 15.585 -4.006 -22.773 1.00 96.75 323 PHE A CA 1
ATOM 2674 C C . PHE A 1 323 ? 17.104 -3.915 -22.590 1.00 96.75 323 PHE A C 1
ATOM 2676 O O . PHE A 1 323 ? 17.733 -2.924 -22.968 1.00 96.75 323 PHE A O 1
ATOM 2683 N N . LYS A 1 324 ? 17.718 -4.994 -22.091 1.00 96.75 324 LYS A N 1
ATOM 2684 C CA . LYS A 1 324 ? 19.171 -5.103 -21.931 1.00 96.75 324 LYS A CA 1
ATOM 2685 C C . LYS A 1 324 ? 19.898 -4.919 -23.261 1.00 96.75 324 LYS A C 1
ATOM 2687 O O . LYS A 1 324 ? 20.866 -4.163 -23.329 1.00 96.75 324 LYS A O 1
ATOM 2692 N N . LYS A 1 325 ? 19.420 -5.564 -24.325 1.00 95.81 325 LYS A N 1
ATOM 2693 C CA . LYS A 1 325 ? 20.003 -5.440 -25.668 1.00 95.81 325 LYS A CA 1
ATOM 2694 C C . LYS A 1 325 ? 19.922 -4.012 -26.222 1.00 95.81 325 LYS A C 1
ATOM 2696 O O . LYS A 1 325 ? 20.870 -3.565 -26.861 1.00 95.81 325 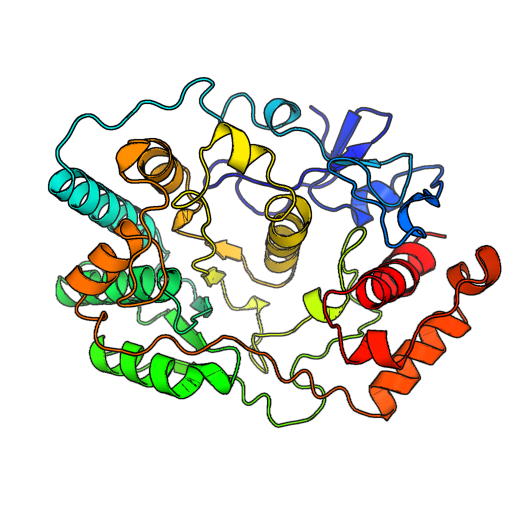LYS A O 1
ATOM 2701 N N . ASN A 1 326 ? 18.811 -3.319 -25.985 1.00 96.25 326 ASN A N 1
ATOM 2702 C CA . ASN A 1 326 ? 18.549 -1.990 -26.534 1.00 96.25 326 ASN A CA 1
ATOM 2703 C C . ASN A 1 326 ? 19.307 -0.888 -25.783 1.00 96.25 326 ASN A C 1
ATOM 2705 O O . ASN A 1 326 ? 19.836 0.018 -26.421 1.00 96.25 326 ASN A O 1
ATOM 2709 N N . TYR A 1 327 ? 19.387 -0.974 -24.451 1.00 96.19 327 TYR A N 1
ATOM 2710 C CA . TYR A 1 327 ? 19.944 0.096 -23.611 1.00 96.19 327 TYR A CA 1
ATOM 2711 C C . TYR A 1 327 ? 21.304 -0.242 -22.981 1.00 96.19 327 TYR A C 1
ATOM 2713 O O . TYR A 1 327 ? 21.960 0.633 -22.425 1.00 96.19 327 TYR A O 1
ATOM 2721 N N . GLY A 1 328 ? 21.755 -1.499 -23.035 1.00 94.88 328 GLY A N 1
ATOM 2722 C CA . GLY A 1 328 ? 23.083 -1.923 -22.570 1.00 94.88 328 GLY A CA 1
ATOM 2723 C C . GLY A 1 328 ? 23.314 -1.857 -21.053 1.00 94.88 328 GLY A C 1
ATOM 2724 O O . GLY A 1 328 ? 24.409 -2.175 -20.587 1.00 94.88 328 GLY A O 1
ATOM 2725 N N . ILE A 1 329 ? 22.303 -1.488 -20.261 1.00 94.88 329 ILE A N 1
ATOM 2726 C CA . ILE A 1 329 ? 22.437 -1.190 -18.829 1.00 94.88 329 ILE A CA 1
ATOM 2727 C C . ILE A 1 329 ? 22.768 -2.445 -18.020 1.00 94.88 329 ILE A C 1
ATOM 2729 O O . ILE A 1 329 ? 22.086 -3.464 -18.125 1.00 94.88 329 ILE A O 1
ATOM 2733 N N . GLN A 1 330 ? 23.836 -2.396 -17.226 1.00 94.50 330 GLN A N 1
ATOM 2734 C CA . GLN A 1 330 ? 24.228 -3.478 -16.317 1.00 94.50 330 GLN A CA 1
ATOM 2735 C C . GLN A 1 330 ? 23.490 -3.346 -14.983 1.00 94.50 330 GLN A C 1
ATOM 2737 O O . GLN A 1 330 ? 23.455 -2.254 -14.413 1.00 94.50 330 GLN A O 1
ATOM 2742 N N . LEU A 1 331 ? 22.924 -4.453 -14.497 1.00 93.81 331 LEU A N 1
ATOM 2743 C CA . LEU A 1 331 ? 22.411 -4.525 -13.132 1.00 93.81 331 LEU A CA 1
ATOM 2744 C C . LEU A 1 331 ? 23.573 -4.727 -12.164 1.00 93.81 331 LEU A C 1
ATOM 2746 O O . LEU A 1 331 ? 24.501 -5.488 -12.428 1.00 93.81 331 LEU A O 1
ATOM 2750 N N . ASP A 1 332 ? 23.497 -4.057 -11.024 1.00 94.69 332 ASP A N 1
ATOM 2751 C CA . ASP A 1 332 ? 24.317 -4.403 -9.870 1.00 94.69 332 ASP A CA 1
ATOM 2752 C C . ASP A 1 332 ? 23.601 -5.533 -9.119 1.00 94.69 332 ASP A C 1
ATOM 2754 O O . ASP A 1 332 ? 22.597 -5.291 -8.448 1.00 94.69 332 ASP A O 1
ATOM 2758 N N . GLU A 1 333 ? 24.065 -6.775 -9.292 1.00 92.75 333 GLU A N 1
ATOM 2759 C CA . GLU A 1 333 ? 23.447 -7.972 -8.698 1.00 92.75 333 GLU A CA 1
ATOM 2760 C C . GLU A 1 333 ? 23.427 -7.920 -7.167 1.00 92.75 333 GLU A C 1
ATOM 2762 O O . GLU A 1 333 ? 22.479 -8.371 -6.519 1.00 92.75 333 GLU A O 1
ATOM 2767 N N . ASP A 1 334 ? 24.472 -7.340 -6.583 1.00 90.94 334 ASP A N 1
ATOM 2768 C CA . ASP A 1 334 ? 24.608 -7.197 -5.145 1.00 90.94 334 ASP A CA 1
ATOM 2769 C C . ASP A 1 334 ? 23.562 -6.212 -4.615 1.00 90.94 334 ASP A C 1
ATOM 2771 O O . ASP A 1 334 ? 22.856 -6.519 -3.651 1.00 90.94 334 ASP A O 1
ATOM 2775 N N . ASP A 1 335 ? 23.416 -5.054 -5.261 1.00 92.81 335 ASP A N 1
ATOM 2776 C CA . ASP A 1 335 ? 22.376 -4.076 -4.928 1.00 92.81 335 ASP A CA 1
ATOM 2777 C C . ASP A 1 335 ? 20.969 -4.631 -5.190 1.00 92.81 335 ASP A C 1
ATOM 2779 O O . ASP A 1 335 ? 20.083 -4.461 -4.351 1.00 92.81 335 ASP A O 1
ATOM 2783 N N . LEU A 1 336 ? 20.773 -5.368 -6.291 1.00 93.88 336 LEU A N 1
ATOM 2784 C CA . LEU A 1 336 ? 19.487 -5.955 -6.677 1.00 93.88 336 LEU A CA 1
ATOM 2785 C C . LEU A 1 336 ? 18.882 -6.798 -5.550 1.00 93.88 336 LEU A C 1
ATOM 2787 O O . LEU A 1 336 ? 17.678 -6.700 -5.319 1.00 93.88 336 LEU A O 1
ATOM 2791 N N . PHE A 1 337 ? 19.699 -7.578 -4.832 1.00 93.06 337 PHE A N 1
ATOM 2792 C CA . PHE A 1 337 ? 19.265 -8.480 -3.753 1.00 93.06 337 PHE A CA 1
ATOM 2793 C C . PHE A 1 337 ? 19.627 -8.001 -2.333 1.00 93.06 337 PHE A C 1
ATOM 2795 O O . PHE A 1 337 ? 19.410 -8.734 -1.365 1.00 93.06 337 PHE A O 1
ATOM 2802 N N . LYS A 1 338 ? 20.181 -6.792 -2.172 1.00 90.50 338 LYS A N 1
ATOM 2803 C CA . LYS A 1 338 ? 20.417 -6.155 -0.855 1.00 90.50 338 LYS A CA 1
ATOM 2804 C C . LYS A 1 338 ? 19.518 -4.939 -0.637 1.00 90.50 338 LYS A C 1
ATOM 2806 O O . LYS A 1 338 ? 19.099 -4.686 0.493 1.00 90.50 338 LYS A O 1
ATOM 2811 N N . VAL A 1 339 ? 19.182 -4.214 -1.704 1.00 90.00 339 VAL A N 1
ATOM 2812 C CA . VAL A 1 339 ? 18.367 -2.994 -1.689 1.00 90.00 339 VAL A CA 1
ATOM 2813 C C . VAL A 1 339 ? 17.066 -3.241 -2.455 1.00 90.00 339 VAL A C 1
ATOM 2815 O O . VAL A 1 339 ? 16.831 -2.782 -3.569 1.00 90.00 339 VAL A O 1
ATOM 2818 N N . TRP A 1 340 ? 16.171 -3.968 -1.795 1.00 87.44 340 TRP A N 1
ATOM 2819 C CA . TRP A 1 340 ? 14.909 -4.497 -2.324 1.00 87.44 340 TRP A CA 1
ATOM 2820 C C . TRP A 1 340 ? 13.925 -3.465 -2.909 1.00 87.44 340 TRP A C 1
ATOM 2822 O O . TRP A 1 340 ? 13.077 -3.817 -3.730 1.00 87.44 340 TRP A O 1
ATOM 2832 N N . GLY A 1 341 ? 14.021 -2.201 -2.491 1.00 84.06 341 GLY A N 1
ATOM 2833 C CA . GLY A 1 341 ? 13.246 -1.069 -3.022 1.00 84.06 341 GLY A CA 1
ATOM 2834 C C . GLY A 1 341 ? 14.091 -0.062 -3.809 1.00 84.06 341 GLY A C 1
ATOM 2835 O O . GLY A 1 341 ? 13.659 1.069 -4.009 1.00 84.06 341 GLY A O 1
ATOM 2836 N N . GLY A 1 342 ? 15.324 -0.434 -4.157 1.00 89.31 342 GLY A N 1
ATOM 2837 C CA . GLY A 1 342 ? 16.290 0.422 -4.834 1.00 89.31 342 GLY A CA 1
ATOM 2838 C C . GLY A 1 342 ? 16.090 0.476 -6.344 1.00 89.31 342 GLY A C 1
ATOM 2839 O O . GLY A 1 342 ? 15.272 -0.236 -6.924 1.00 89.31 342 GLY A O 1
ATOM 2840 N N . TRP A 1 343 ? 16.897 1.310 -6.996 1.00 93.06 343 TRP A N 1
ATOM 2841 C CA . TRP A 1 343 ? 16.811 1.533 -8.437 1.00 93.06 343 TRP A CA 1
ATOM 2842 C C . TRP A 1 343 ? 17.025 0.251 -9.257 1.00 93.06 343 TRP A C 1
ATOM 2844 O O . TRP A 1 343 ? 16.286 0.040 -10.210 1.00 93.06 343 TRP A O 1
ATOM 2854 N N . ASN A 1 344 ? 17.949 -0.643 -8.869 1.00 95.00 344 ASN A N 1
ATOM 2855 C CA . ASN A 1 344 ? 18.152 -1.915 -9.584 1.00 95.00 344 ASN A CA 1
ATOM 2856 C C . ASN A 1 344 ? 16.912 -2.821 -9.503 1.00 95.00 344 ASN A C 1
ATOM 2858 O O . ASN A 1 344 ? 16.565 -3.476 -10.482 1.00 95.00 344 ASN A O 1
ATOM 2862 N N . SER A 1 345 ? 16.210 -2.814 -8.363 1.00 94.06 345 SER A N 1
ATOM 2863 C CA . SER A 1 345 ? 14.949 -3.542 -8.186 1.00 94.06 345 SER A CA 1
ATOM 2864 C C . SER A 1 345 ? 13.848 -2.998 -9.101 1.00 94.06 345 SER A C 1
ATOM 2866 O O . SER A 1 345 ? 13.150 -3.781 -9.750 1.00 94.06 345 SER A O 1
ATOM 2868 N N . CYS A 1 346 ? 13.732 -1.669 -9.216 1.00 93.31 346 CYS A N 1
ATOM 2869 C CA . CYS A 1 346 ? 12.796 -1.035 -10.148 1.00 93.31 346 CYS A CA 1
ATOM 2870 C C . CYS A 1 346 ? 13.165 -1.299 -11.611 1.00 93.31 346 CYS A C 1
ATOM 2872 O O . CYS A 1 346 ? 12.295 -1.656 -12.400 1.00 93.31 346 CYS A O 1
ATOM 2874 N N . LEU A 1 347 ? 14.446 -1.167 -11.967 1.00 95.50 347 LEU A N 1
ATOM 2875 C CA . LEU A 1 347 ? 14.936 -1.395 -13.323 1.00 95.50 347 LEU A CA 1
ATOM 2876 C C . LEU A 1 347 ? 14.681 -2.836 -13.765 1.00 95.50 347 LEU A C 1
ATOM 2878 O O . LEU A 1 347 ? 14.112 -3.043 -14.833 1.00 95.50 347 LEU A O 1
ATOM 2882 N N . TRP A 1 348 ? 15.072 -3.821 -12.949 1.00 96.31 348 TRP A N 1
ATOM 2883 C CA . TRP A 1 348 ? 14.821 -5.229 -13.253 1.00 96.31 348 TRP A CA 1
ATOM 2884 C C . TRP A 1 348 ? 13.327 -5.470 -13.461 1.00 96.31 348 TRP A C 1
ATOM 2886 O O . TRP A 1 348 ? 12.919 -6.066 -14.454 1.00 96.31 348 TRP A O 1
ATOM 2896 N N . SER A 1 349 ? 12.502 -4.950 -12.551 1.00 94.25 349 SER A N 1
ATOM 2897 C CA . SER A 1 349 ? 11.062 -5.156 -12.602 1.00 94.25 349 SER A CA 1
ATOM 2898 C C . SER A 1 349 ? 10.431 -4.535 -13.842 1.00 94.25 349 SER A C 1
ATOM 2900 O O . SER A 1 349 ? 9.648 -5.206 -14.514 1.00 94.25 349 SER A O 1
ATOM 2902 N N . PHE A 1 350 ? 10.777 -3.291 -14.168 1.00 94.44 350 PHE A N 1
ATOM 2903 C CA . PHE A 1 350 ? 10.289 -2.636 -15.372 1.00 94.44 350 PHE A CA 1
ATOM 2904 C C . PHE A 1 350 ? 10.759 -3.381 -16.618 1.00 94.44 350 PHE A C 1
ATOM 2906 O O . PHE A 1 350 ? 9.931 -3.779 -17.429 1.00 94.44 350 PHE A O 1
ATOM 2913 N N . ALA A 1 351 ? 12.066 -3.618 -16.748 1.00 96.56 351 ALA A N 1
ATOM 2914 C CA . ALA A 1 351 ? 12.639 -4.279 -17.912 1.00 96.56 351 ALA A CA 1
ATOM 2915 C C . ALA A 1 351 ? 11.951 -5.624 -18.165 1.00 96.56 351 ALA A C 1
ATOM 2917 O O . ALA A 1 351 ? 11.383 -5.836 -19.229 1.00 96.56 351 ALA A O 1
ATOM 2918 N N . VAL A 1 352 ? 11.917 -6.493 -17.157 1.00 95.94 352 VAL A N 1
ATOM 2919 C CA . VAL A 1 352 ? 11.491 -7.886 -17.314 1.00 95.94 352 VAL A CA 1
ATOM 2920 C C . VAL A 1 352 ? 9.972 -8.047 -17.338 1.00 95.94 352 VAL A C 1
ATOM 2922 O O . VAL A 1 352 ? 9.452 -8.831 -18.125 1.00 95.94 352 VAL A O 1
ATOM 2925 N N . THR A 1 353 ? 9.247 -7.336 -16.471 1.00 92.75 353 THR A N 1
ATOM 2926 C CA . THR A 1 353 ? 7.810 -7.595 -16.249 1.00 92.75 353 THR A CA 1
ATOM 2927 C C . THR A 1 353 ? 6.896 -6.589 -16.943 1.00 92.75 353 THR A C 1
ATOM 2929 O O . THR A 1 353 ? 5.691 -6.813 -17.018 1.00 92.75 353 THR A O 1
ATOM 2932 N N . VAL A 1 354 ? 7.447 -5.482 -17.452 1.00 92.31 354 VAL A N 1
ATOM 2933 C CA . VAL A 1 354 ? 6.675 -4.416 -18.105 1.00 92.31 354 VAL A CA 1
ATOM 2934 C C . VAL A 1 354 ? 7.147 -4.190 -19.538 1.00 92.31 354 VAL A C 1
ATOM 2936 O O . VAL A 1 354 ? 6.320 -4.220 -20.439 1.00 92.31 354 VAL A O 1
ATOM 2939 N N . TYR A 1 355 ? 8.444 -4.002 -19.776 1.00 95.31 355 TYR A N 1
ATOM 2940 C CA . TYR A 1 355 ? 8.976 -3.713 -21.106 1.00 95.31 355 TYR A CA 1
ATOM 2941 C C . TYR A 1 355 ? 8.957 -4.944 -22.018 1.00 95.31 355 TYR A C 1
ATOM 2943 O O . TYR A 1 355 ? 8.390 -4.854 -23.102 1.00 95.31 355 TYR A O 1
ATOM 2951 N N . GLU A 1 356 ? 9.509 -6.091 -21.593 1.00 93.88 356 GLU A N 1
ATOM 2952 C CA . GLU A 1 356 ? 9.546 -7.304 -22.438 1.00 93.88 356 GLU A CA 1
ATOM 2953 C C . GLU A 1 356 ? 8.167 -7.759 -22.957 1.00 93.88 356 GLU A C 1
ATOM 2955 O O . GLU A 1 356 ? 8.084 -8.176 -24.113 1.00 93.88 356 GLU A O 1
ATOM 2960 N N . PRO A 1 357 ? 7.071 -7.707 -22.168 1.00 91.31 357 PRO A N 1
ATOM 2961 C CA . PRO A 1 357 ? 5.752 -8.072 -22.684 1.00 91.31 357 PRO A CA 1
ATOM 2962 C C . PRO A 1 357 ? 5.142 -7.043 -23.650 1.00 91.31 357 PRO A C 1
ATOM 2964 O O . PRO A 1 357 ? 4.218 -7.393 -24.381 1.00 91.31 357 PRO A O 1
ATOM 2967 N N . LEU A 1 358 ? 5.610 -5.789 -23.636 1.00 92.12 358 LEU A N 1
ATOM 2968 C CA . LEU A 1 358 ? 5.025 -4.677 -24.401 1.00 92.12 358 LEU A CA 1
ATOM 2969 C C . LEU A 1 358 ? 5.803 -4.321 -25.680 1.00 92.12 358 LEU A C 1
ATOM 2971 O O . LEU A 1 358 ? 5.211 -3.773 -26.607 1.00 92.12 358 LEU A O 1
ATOM 2975 N N . MET A 1 359 ? 7.105 -4.612 -25.731 1.00 88.50 359 MET A N 1
ATOM 2976 C CA . MET A 1 359 ? 8.050 -4.238 -26.800 1.00 88.50 359 MET A CA 1
ATOM 2977 C C . MET A 1 359 ? 8.778 -5.480 -27.293 1.00 88.50 359 MET A C 1
ATOM 2979 O O . MET A 1 359 ? 9.047 -5.641 -28.509 1.00 88.50 359 MET A O 1
#